Protein AF-A0A437MF74-F1 (afdb_monomer_lite)

Foldseek 3Di:
DDDDPDQDALDADQLLCCVVPPVVVVVSVVSLVVSVVPLDADPVDPRSVVSVVVSVVNVVVSVVNNVVSVVVVVVVVVVVVVVVVVVVVVVVVVVVVVVCVVCVVVVVVVVVLVVLVVVQVVLLVLLQVLLDDDPPQALVNLVVSLVVLVPDDQDCVSNPPCSVVSVVSSVSSNVSSVVVSVVRVVVVVVVVVVVVVVVVVVVVVVVVVVVVVVVVVVVVVVVVVVVVVVVVVVVVVVVVVVVVVVVVVVVDDDDDDDDDDDDDDDDDDDDDDDDDDDDDDDDDDDDDDDDDDDDDDDDDDDDPDDDDDDPPVVVVLLVVLLVQLVVCCVVPVDDSVVSSVVSVCQVVCVPVPDHDD

pLDDT: mean 78.52, std 21.77, range [28.33, 98.38]

Sequence (357 aa):
MSEATTPAVIQLTEPKDIILDAKKREDFYKQITATIAGQDADLATEKGRKAVASLAHQVAKAKVAVDNAGKALTEDARKQVQAINTDRNAVVAKLEDLQKLARRPLDEWEAAAAKRKAERESILTQLAQATQVGALDTAEVLRRRLAIVEGIGLDATVLEDATAFASKLKQDAIDTLTVAITRAEAAEKAQAELEELRRVQAERDAADRQREQEAAAQAAEAERLRVEQEREELAKLRRADEERKAAEAANAPPVADAKPGSEPPAAAPAPSVAPPIAGCYAPGFASAYVRPQAPIPLPPASGLGAVGTLDLSAPIAAEMAETAARALQREVGFSPAACLRVVTLIRDGKIPHLTFG

Structure (mmCIF, N/CA/C/O backbone):
data_AF-A0A437MF74-F1
#
_entry.id   AF-A0A437MF74-F1
#
loop_
_atom_site.group_PDB
_atom_site.id
_atom_site.type_symbol
_atom_site.label_atom_id
_atom_site.label_alt_id
_atom_site.label_comp_id
_atom_site.label_asym_id
_atom_site.label_entity_id
_atom_site.label_seq_id
_atom_site.pdbx_PDB_ins_code
_atom_site.Cartn_x
_atom_site.Cartn_y
_atom_site.Cartn_z
_atom_site.occupancy
_atom_site.B_iso_or_equiv
_atom_site.auth_seq_id
_atom_site.auth_comp_id
_atom_site.auth_asym_id
_atom_site.auth_atom_id
_atom_site.pdbx_PDB_model_num
ATOM 1 N N . MET A 1 1 ? -65.106 -24.330 83.181 1.00 29.61 1 MET A N 1
ATOM 2 C CA . MET A 1 1 ? -65.161 -23.635 81.877 1.00 29.61 1 MET A CA 1
ATOM 3 C C . MET A 1 1 ? -63.919 -24.023 81.097 1.00 29.61 1 MET A C 1
ATOM 5 O O . MET A 1 1 ? -62.851 -23.957 81.684 1.00 29.61 1 MET A O 1
ATOM 9 N N . SER A 1 2 ? -64.035 -24.454 79.839 1.00 36.03 2 SER A N 1
ATOM 10 C CA . SER A 1 2 ? -62.866 -24.541 78.950 1.00 36.03 2 SER A CA 1
ATOM 11 C C . SER A 1 2 ? -62.705 -23.177 78.296 1.00 36.03 2 SER A C 1
ATOM 13 O O . SER A 1 2 ? -63.592 -22.751 77.556 1.00 36.03 2 SER A O 1
ATOM 15 N N . GLU A 1 3 ? -61.613 -22.479 78.596 1.00 36.19 3 GLU A N 1
ATOM 16 C CA . GLU A 1 3 ? -61.243 -21.300 77.820 1.00 36.19 3 GLU A CA 1
ATOM 17 C C . GLU A 1 3 ? -60.898 -21.748 76.399 1.00 36.19 3 GLU A C 1
ATOM 19 O O . GLU A 1 3 ? -60.143 -22.698 76.181 1.00 36.19 3 GLU A O 1
ATOM 24 N N . ALA A 1 4 ? -61.514 -21.102 75.414 1.00 36.66 4 ALA A N 1
ATOM 25 C CA . ALA A 1 4 ? -61.238 -21.388 74.021 1.00 36.66 4 ALA A CA 1
ATOM 26 C C . ALA A 1 4 ? -59.972 -20.629 73.617 1.00 36.66 4 ALA A C 1
ATOM 28 O O . ALA A 1 4 ? -60.065 -19.466 73.238 1.00 36.66 4 ALA A O 1
ATOM 29 N N . THR A 1 5 ? -58.813 -21.291 73.689 1.00 41.56 5 THR A N 1
ATOM 30 C CA . THR A 1 5 ? -57.533 -20.748 73.213 1.00 41.56 5 THR A CA 1
ATOM 31 C C . THR A 1 5 ? -57.695 -20.189 71.801 1.00 41.56 5 THR A C 1
ATOM 33 O O . THR A 1 5 ? -57.873 -20.940 70.837 1.00 41.56 5 THR A O 1
ATOM 36 N N . THR A 1 6 ? -57.688 -18.860 71.690 1.00 42.81 6 THR A N 1
ATOM 37 C CA . THR A 1 6 ? -57.790 -18.150 70.414 1.00 42.81 6 THR A CA 1
ATOM 38 C C . THR A 1 6 ? -56.623 -18.588 69.530 1.00 42.81 6 THR A C 1
ATOM 40 O O . THR A 1 6 ? -55.481 -18.508 69.985 1.00 42.81 6 THR A O 1
ATOM 43 N N . PRO A 1 7 ? -56.857 -19.061 68.291 1.00 53.09 7 PRO A N 1
ATOM 44 C CA . PRO A 1 7 ? -55.775 -19.542 67.441 1.00 53.09 7 PRO A CA 1
ATOM 45 C C . PRO A 1 7 ? -54.806 -18.394 67.152 1.00 53.09 7 PRO A C 1
ATOM 47 O O . PRO A 1 7 ? -55.189 -17.388 66.553 1.00 53.09 7 PRO A O 1
ATOM 50 N N . ALA A 1 8 ? -53.556 -18.544 67.589 1.00 57.88 8 ALA A N 1
ATOM 51 C CA . ALA A 1 8 ? -52.529 -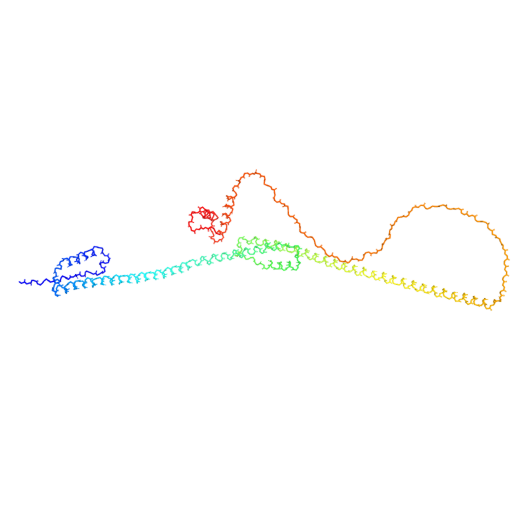17.534 67.396 1.00 57.88 8 ALA A CA 1
ATOM 52 C C . ALA A 1 8 ? -52.249 -17.363 65.893 1.00 57.88 8 ALA A C 1
ATOM 54 O O . ALA A 1 8 ? -51.856 -18.302 65.201 1.00 57.88 8 ALA A O 1
ATOM 55 N N . VAL A 1 9 ? -52.512 -16.162 65.375 1.00 63.69 9 VAL A N 1
ATOM 56 C CA . VAL A 1 9 ? -52.365 -15.848 63.950 1.00 63.69 9 VAL A CA 1
ATOM 57 C C . VAL A 1 9 ? -50.942 -15.379 63.683 1.00 63.69 9 VAL A C 1
ATOM 59 O O . VAL A 1 9 ? -50.506 -14.372 64.244 1.00 63.69 9 VAL A O 1
ATOM 62 N N . ILE A 1 10 ? -50.239 -16.060 62.776 1.00 71.19 10 ILE A N 1
ATOM 63 C CA . ILE A 1 10 ? -48.948 -15.587 62.266 1.00 71.19 10 ILE A CA 1
ATOM 64 C C . ILE A 1 10 ? -49.204 -14.300 61.472 1.00 71.19 10 ILE A C 1
ATOM 66 O O . ILE A 1 10 ? -49.722 -14.341 60.354 1.00 71.19 10 ILE A O 1
ATOM 70 N N . GLN A 1 11 ? -48.858 -13.147 62.049 1.00 68.06 11 GLN A N 1
ATOM 71 C CA . GLN A 1 11 ? -48.942 -11.875 61.335 1.00 68.06 11 GLN A CA 1
ATOM 72 C C . GLN A 1 11 ? -47.760 -11.746 60.379 1.00 68.06 11 GLN A C 1
ATOM 74 O O . GLN A 1 11 ? -46.604 -11.815 60.788 1.00 68.06 11 GLN A O 1
ATOM 79 N N . LEU A 1 12 ? -48.069 -11.574 59.097 1.00 66.62 12 LEU A N 1
ATOM 80 C CA . LEU A 1 12 ? -47.083 -11.498 58.032 1.00 66.62 12 LEU A CA 1
ATOM 81 C C . LEU A 1 12 ? -46.712 -10.034 57.769 1.00 66.62 12 LEU A C 1
ATOM 83 O O . LEU A 1 12 ? -47.405 -9.337 57.029 1.00 66.62 12 LEU A O 1
ATOM 87 N N . THR A 1 13 ? -45.609 -9.585 58.370 1.00 69.25 13 THR A N 1
ATOM 88 C CA . THR A 1 13 ? -44.895 -8.358 57.970 1.00 69.25 13 THR A CA 1
ATOM 89 C C . THR A 1 13 ? -44.597 -8.397 56.465 1.00 69.25 13 THR A C 1
ATOM 91 O O . THR A 1 13 ? -44.446 -9.486 55.909 1.00 69.25 13 THR A O 1
ATOM 94 N N . GLU A 1 14 ? -44.517 -7.238 55.797 1.00 81.00 14 GLU A N 1
ATOM 95 C CA . GLU A 1 14 ? -44.390 -7.151 54.331 1.00 81.00 14 GLU A CA 1
ATOM 96 C C . GLU A 1 14 ? -43.355 -8.154 53.766 1.00 81.00 14 GLU A C 1
ATOM 98 O O . GLU A 1 14 ? -42.169 -8.032 54.074 1.00 81.00 14 GLU A O 1
ATOM 103 N N . PRO A 1 15 ? -43.742 -9.146 52.932 1.00 83.31 15 PRO A N 1
ATOM 104 C CA . PRO A 1 15 ? -42.863 -10.285 52.625 1.00 83.31 15 PRO A CA 1
ATOM 105 C C . PRO A 1 15 ? -41.529 -9.938 51.950 1.00 83.31 15 PRO A C 1
ATOM 107 O O . PRO A 1 15 ? -40.567 -10.693 52.070 1.00 83.31 15 PRO A O 1
ATOM 110 N N . LYS A 1 16 ? -41.455 -8.780 51.282 1.00 86.31 16 LYS A N 1
ATOM 111 C CA . LYS A 1 16 ? -40.224 -8.200 50.716 1.00 86.31 16 LYS A CA 1
ATOM 112 C C . LYS A 1 16 ? -39.176 -7.882 51.801 1.00 86.31 16 LYS A C 1
ATOM 114 O O . LYS A 1 16 ? -37.986 -8.111 51.602 1.00 86.31 16 LYS A O 1
ATOM 119 N N . ASP A 1 17 ? -39.612 -7.426 52.974 1.00 88.00 17 ASP A N 1
ATOM 120 C CA . ASP A 1 17 ? -38.743 -7.009 54.075 1.00 88.00 17 ASP A CA 1
ATOM 121 C C . ASP A 1 17 ? -38.073 -8.216 54.739 1.00 88.00 17 ASP A C 1
ATOM 123 O O . ASP A 1 17 ? -36.909 -8.144 55.114 1.00 88.00 17 ASP A O 1
ATOM 127 N N . ILE A 1 18 ? -38.767 -9.356 54.798 1.00 88.69 18 ILE A N 1
ATOM 128 C CA . ILE A 1 18 ? -38.234 -10.644 55.281 1.00 88.69 18 ILE A CA 1
ATOM 129 C C . ILE A 1 18 ? -37.077 -11.145 54.385 1.00 88.69 18 ILE A C 1
ATOM 131 O O . ILE A 1 18 ? -36.283 -11.995 54.793 1.00 88.69 18 ILE A O 1
ATOM 135 N N . ILE A 1 19 ? -36.928 -10.601 53.173 1.00 89.56 19 ILE A N 1
ATOM 136 C CA . ILE A 1 19 ? -35.841 -10.915 52.235 1.00 89.56 19 ILE A CA 1
ATOM 137 C C . ILE A 1 19 ? -34.721 -9.875 52.344 1.00 89.56 19 ILE A C 1
ATOM 139 O O . ILE A 1 19 ? -33.553 -10.244 52.483 1.00 89.56 19 ILE A O 1
ATOM 143 N N . LEU A 1 20 ? -35.066 -8.587 52.333 1.00 90.62 20 LEU A N 1
ATOM 144 C CA . LEU A 1 20 ? -34.096 -7.488 52.297 1.00 90.62 20 LEU A CA 1
ATOM 145 C C . LEU A 1 20 ? -33.445 -7.189 53.661 1.00 90.62 20 LEU A C 1
ATOM 147 O O . LEU A 1 20 ? -32.283 -6.795 53.704 1.00 90.62 20 LEU A O 1
ATOM 151 N N . ASP A 1 21 ? -34.152 -7.404 54.773 1.00 92.31 21 ASP A N 1
ATOM 152 C CA . ASP A 1 21 ? -33.713 -7.053 56.128 1.00 92.31 21 ASP A CA 1
ATOM 153 C C . ASP A 1 21 ? -33.472 -8.318 56.975 1.00 92.31 21 ASP A C 1
ATOM 155 O O . ASP A 1 21 ? -34.372 -9.124 57.230 1.00 92.31 21 ASP A O 1
ATOM 159 N N . ALA A 1 22 ? -32.226 -8.500 57.424 1.00 91.50 22 ALA A N 1
ATOM 160 C CA . ALA A 1 22 ? -31.829 -9.650 58.234 1.00 91.50 22 ALA A CA 1
ATOM 161 C C . ALA A 1 22 ? -32.484 -9.669 59.624 1.00 91.50 22 ALA A C 1
ATOM 163 O O . ALA A 1 22 ? -32.830 -10.743 60.114 1.00 91.50 22 ALA A O 1
ATOM 164 N N . LYS A 1 23 ? -32.713 -8.501 60.235 1.00 91.31 23 LYS A N 1
ATOM 165 C CA . LYS A 1 23 ? -33.324 -8.395 61.562 1.00 91.31 23 LYS A CA 1
ATOM 166 C C . LYS A 1 23 ? -34.811 -8.733 61.497 1.00 91.31 23 LYS A C 1
ATOM 168 O O . LYS A 1 23 ? -35.277 -9.578 62.256 1.00 91.31 23 LYS A O 1
ATOM 173 N N . LYS A 1 24 ? -35.545 -8.156 60.537 1.00 88.81 24 LYS A N 1
ATOM 174 C CA . LYS A 1 24 ? -36.973 -8.476 60.329 1.00 88.81 24 LYS A CA 1
ATOM 175 C C . LYS A 1 24 ? -37.187 -9.957 60.004 1.00 88.81 24 LYS A C 1
ATOM 177 O O . LYS A 1 24 ? -38.161 -10.544 60.466 1.00 88.81 24 LYS A O 1
ATOM 182 N N . ARG A 1 25 ? -36.260 -10.576 59.263 1.00 92.12 25 ARG A N 1
ATOM 183 C CA . ARG A 1 25 ? -36.245 -12.023 58.997 1.00 92.12 25 ARG A CA 1
ATOM 184 C C . ARG A 1 25 ? -36.080 -12.861 60.264 1.00 92.12 25 ARG A C 1
ATOM 186 O O . ARG A 1 25 ? -36.838 -13.807 60.460 1.00 92.12 25 ARG A O 1
ATOM 193 N N . GLU A 1 26 ? -35.124 -12.523 61.125 1.00 91.50 26 GLU A N 1
ATOM 194 C CA . GLU A 1 26 ? -34.976 -13.206 62.412 1.00 91.50 26 GLU A CA 1
ATOM 195 C C . GLU A 1 26 ? -36.202 -13.029 63.310 1.00 91.50 26 GLU A C 1
ATOM 197 O O . GLU A 1 26 ? -36.657 -13.993 63.920 1.00 91.50 26 GLU A O 1
ATOM 202 N N . ASP A 1 27 ? -36.739 -11.813 63.407 1.00 90.25 27 ASP A N 1
ATOM 203 C CA . ASP A 1 27 ? -37.863 -11.509 64.293 1.00 90.25 27 ASP A CA 1
ATOM 204 C C . ASP A 1 27 ? -39.152 -12.213 63.824 1.00 90.25 27 ASP A C 1
ATOM 206 O O . ASP A 1 27 ? -39.901 -12.745 64.644 1.00 90.25 27 ASP A O 1
ATOM 210 N N . PHE A 1 28 ? -39.335 -12.368 62.509 1.00 89.44 28 PHE A N 1
ATOM 211 C CA . PHE A 1 28 ? -40.357 -13.231 61.908 1.00 89.44 28 PHE A CA 1
ATOM 212 C C . PHE A 1 28 ? -40.163 -14.724 62.246 1.00 89.44 28 PHE A C 1
ATOM 214 O O . PHE A 1 28 ? -41.124 -15.411 62.600 1.00 89.44 28 PHE A O 1
ATOM 221 N N . TYR A 1 29 ? -38.930 -15.246 62.216 1.00 91.56 29 TYR A N 1
ATOM 222 C CA . TYR A 1 29 ? -38.660 -16.624 62.652 1.00 91.56 29 TYR A CA 1
ATOM 223 C C . TYR A 1 29 ? -38.896 -16.820 64.159 1.00 91.56 29 TYR A C 1
ATOM 225 O O . TYR A 1 29 ? -39.462 -17.842 64.556 1.00 91.56 29 TYR A O 1
ATOM 233 N N . LYS A 1 30 ? -38.533 -15.839 65.000 1.00 92.06 30 LYS A N 1
ATOM 234 C CA . LYS A 1 30 ? -38.820 -15.836 66.448 1.00 92.06 30 LYS A CA 1
ATOM 235 C C . LYS A 1 30 ? -40.331 -15.853 66.694 1.00 92.06 30 LYS A C 1
ATOM 237 O O . LYS A 1 30 ? -40.801 -16.665 67.486 1.00 92.06 30 LYS A O 1
ATOM 242 N N . GLN A 1 31 ? -41.096 -15.039 65.962 1.00 88.62 31 GLN A N 1
ATOM 243 C CA . GLN A 1 31 ? -42.560 -15.003 66.024 1.00 88.62 31 GLN A CA 1
ATOM 244 C C . GLN A 1 31 ? -43.189 -16.356 65.656 1.00 88.62 31 GLN A C 1
ATOM 246 O O . GLN A 1 31 ? -44.007 -16.869 66.419 1.00 88.62 31 GLN A O 1
ATOM 251 N N . ILE A 1 32 ? -42.795 -16.973 64.533 1.00 89.62 32 ILE A N 1
ATOM 252 C CA . ILE A 1 32 ? -43.295 -18.306 64.144 1.00 89.62 32 ILE A CA 1
ATOM 253 C C . ILE A 1 32 ? -42.928 -19.359 65.199 1.00 89.62 32 ILE A C 1
ATOM 255 O O . ILE A 1 32 ? -43.785 -20.144 65.598 1.00 89.62 32 ILE A O 1
ATOM 259 N N . THR A 1 33 ? -41.692 -19.344 65.701 1.00 91.06 33 THR A N 1
ATOM 260 C CA . THR A 1 33 ? -41.224 -20.297 66.722 1.00 91.06 33 THR A CA 1
ATOM 261 C C . THR A 1 33 ? -42.011 -20.155 68.028 1.00 91.06 33 THR A C 1
ATOM 263 O O . THR A 1 33 ? -42.467 -21.158 68.571 1.00 91.06 33 THR A O 1
ATOM 266 N N . ALA A 1 34 ? -42.260 -18.926 68.494 1.00 88.88 34 ALA A N 1
ATOM 267 C CA . ALA A 1 34 ? -43.103 -18.665 69.661 1.00 88.88 34 ALA A CA 1
ATOM 268 C C . ALA A 1 34 ? -44.569 -19.078 69.430 1.00 88.88 34 ALA A C 1
ATOM 270 O O . ALA A 1 34 ? -45.195 -19.635 70.327 1.00 88.88 34 ALA A O 1
ATOM 271 N N . THR A 1 35 ? -45.098 -18.874 68.218 1.00 86.81 35 THR A N 1
ATOM 272 C CA . THR A 1 35 ? -46.459 -19.305 67.842 1.00 86.81 35 THR A CA 1
ATOM 273 C C . THR A 1 35 ? -46.599 -20.831 67.885 1.00 86.81 35 THR A C 1
ATOM 275 O O . THR A 1 35 ? -47.607 -21.341 68.362 1.00 86.81 35 THR A O 1
ATOM 278 N N . ILE A 1 36 ? -45.575 -21.567 67.436 1.00 87.62 36 ILE A N 1
ATOM 279 C CA . ILE A 1 36 ? -45.528 -23.035 67.507 1.00 87.62 36 ILE A CA 1
ATOM 280 C C . ILE A 1 36 ? -45.390 -23.508 68.960 1.00 87.62 36 ILE A C 1
ATOM 282 O O . ILE A 1 36 ? -46.145 -24.377 69.387 1.00 87.62 36 ILE A O 1
ATOM 286 N N . ALA A 1 37 ? -44.467 -22.926 69.729 1.00 86.19 37 ALA A N 1
ATOM 287 C CA . ALA A 1 37 ? -44.211 -23.318 71.116 1.00 86.19 37 ALA A CA 1
ATOM 288 C C . ALA A 1 37 ? -45.381 -23.003 72.068 1.00 86.19 37 ALA A C 1
ATOM 290 O O . ALA A 1 37 ? -45.565 -23.703 73.059 1.00 86.19 37 ALA A O 1
ATOM 291 N N . GLY A 1 38 ? -46.173 -21.967 71.773 1.00 83.06 38 GLY A N 1
ATOM 292 C CA . GLY A 1 38 ? -47.349 -21.584 72.556 1.00 83.06 38 GLY A CA 1
ATOM 293 C C . GLY A 1 38 ? -48.638 -22.344 72.217 1.00 83.06 38 GLY A C 1
ATOM 294 O O . GLY A 1 38 ? -49.644 -22.125 72.889 1.00 83.06 38 GLY A O 1
ATOM 295 N N . GLN A 1 39 ? -48.653 -23.207 71.192 1.00 80.06 39 GLN A N 1
ATOM 296 C CA . GLN A 1 39 ? -49.870 -23.912 70.779 1.00 80.06 39 GLN A CA 1
ATOM 297 C C . GLN A 1 39 ? -50.010 -25.286 71.453 1.00 80.06 39 GLN A C 1
ATOM 299 O O . GLN A 1 39 ? -49.797 -26.327 70.829 1.00 80.06 39 GLN A O 1
ATOM 304 N N . ASP A 1 40 ? -50.440 -25.280 72.715 1.00 76.19 40 ASP A N 1
ATOM 305 C CA . ASP A 1 40 ? -50.919 -26.491 73.388 1.00 76.19 40 ASP A CA 1
ATOM 306 C C . ASP A 1 40 ? -52.255 -26.952 72.769 1.00 76.19 40 ASP A C 1
ATOM 308 O O . ASP A 1 40 ? -53.227 -26.191 72.687 1.00 76.19 40 ASP A O 1
ATOM 312 N N . ALA A 1 41 ? -52.285 -28.179 72.245 1.00 79.38 41 ALA A N 1
ATOM 313 C CA . ALA A 1 41 ? -53.383 -28.692 71.432 1.00 79.38 41 ALA A CA 1
ATOM 314 C C . ALA A 1 41 ? -53.532 -30.213 71.577 1.00 79.38 41 ALA A C 1
ATOM 316 O O . ALA A 1 41 ? -52.790 -30.984 70.968 1.00 79.38 41 ALA A O 1
ATOM 317 N N . ASP A 1 42 ? -54.552 -30.645 72.325 1.00 84.06 42 ASP A N 1
ATOM 318 C CA . ASP A 1 42 ? -54.835 -32.063 72.569 1.00 84.06 42 ASP A CA 1
ATOM 319 C C . ASP A 1 42 ? -55.097 -32.843 71.265 1.00 84.06 42 ASP A C 1
ATOM 321 O O . ASP A 1 42 ? -56.163 -32.741 70.640 1.00 84.06 42 ASP A O 1
ATOM 325 N N . LEU A 1 43 ? -54.115 -33.667 70.891 1.00 86.38 43 LEU A N 1
ATOM 326 C CA . LEU A 1 43 ? -54.116 -34.511 69.700 1.00 86.38 43 LEU A CA 1
ATOM 327 C C . LEU A 1 43 ? -55.114 -35.676 69.768 1.00 86.38 43 LEU A C 1
ATOM 329 O O . LEU A 1 43 ? -55.411 -36.252 68.718 1.00 86.38 43 LEU A O 1
ATOM 333 N N . ALA A 1 44 ? -55.665 -36.020 70.939 1.00 86.12 44 ALA A N 1
ATOM 334 C CA . ALA A 1 44 ? -56.773 -36.970 71.047 1.00 86.12 44 ALA A CA 1
ATOM 335 C C . ALA A 1 44 ? -58.073 -36.375 70.478 1.00 86.12 44 ALA A C 1
ATOM 337 O O . ALA A 1 44 ? -58.858 -37.085 69.838 1.00 86.12 44 ALA A O 1
ATOM 338 N N . THR A 1 45 ? -58.269 -35.057 70.596 1.00 90.12 45 THR A N 1
ATOM 339 C CA . THR A 1 45 ? -59.422 -34.365 70.003 1.00 90.12 45 THR A CA 1
ATOM 340 C C . THR A 1 45 ? -59.236 -34.064 68.516 1.00 90.12 45 THR A C 1
ATOM 342 O O . THR A 1 45 ? -58.155 -33.727 68.032 1.00 90.12 45 THR A O 1
ATOM 345 N N . GLU A 1 46 ? -60.338 -34.088 67.766 1.00 88.19 46 GLU A N 1
ATOM 346 C CA . GLU A 1 46 ? -60.346 -33.608 66.380 1.00 88.19 46 GLU A CA 1
ATOM 347 C C . GLU A 1 46 ? -60.040 -32.100 66.290 1.00 88.19 46 GLU A C 1
ATOM 349 O O . GLU A 1 46 ? -59.395 -31.650 65.342 1.00 88.19 46 GLU A O 1
ATOM 354 N N . LYS A 1 47 ? -60.452 -31.323 67.304 1.00 83.69 47 LYS A N 1
ATOM 355 C CA . LYS A 1 47 ? -60.223 -29.874 67.393 1.00 83.69 47 LYS A CA 1
ATOM 356 C C . LYS A 1 47 ? -58.730 -29.540 67.503 1.00 83.69 47 LYS A C 1
ATOM 358 O O . LYS A 1 47 ? -58.263 -28.685 66.754 1.00 83.69 47 LYS A O 1
ATOM 363 N N . GLY A 1 48 ? -57.982 -30.230 68.367 1.00 84.94 48 GLY A N 1
ATOM 364 C CA . GLY A 1 48 ? -56.533 -30.048 68.510 1.00 84.94 48 GLY A CA 1
ATOM 365 C C . GLY A 1 48 ? -55.775 -30.432 67.238 1.00 84.94 48 GLY A C 1
ATOM 366 O O . GLY A 1 48 ? -54.996 -29.631 66.720 1.00 84.94 48 GLY A O 1
ATOM 367 N N . ARG A 1 49 ? -56.099 -31.587 66.636 1.00 88.06 49 ARG A N 1
ATOM 368 C CA . ARG A 1 49 ? -55.529 -31.994 65.334 1.00 88.06 49 ARG A CA 1
ATOM 369 C C . ARG A 1 49 ? -55.794 -30.958 64.229 1.00 88.06 49 ARG A C 1
ATOM 371 O O . ARG A 1 49 ? -54.880 -30.618 63.477 1.00 88.06 49 ARG A O 1
ATOM 378 N N . LYS A 1 50 ? -57.011 -30.401 64.156 1.00 88.50 50 LYS A N 1
ATOM 379 C CA . LYS A 1 50 ? -57.363 -29.317 63.217 1.00 88.50 50 LYS A CA 1
ATOM 380 C C . LYS A 1 50 ? -56.618 -28.006 63.506 1.00 88.50 50 LYS A C 1
ATOM 382 O O . LYS A 1 50 ? -56.227 -27.328 62.558 1.00 88.50 50 LYS A O 1
ATOM 387 N N . ALA A 1 51 ? -56.370 -27.662 64.771 1.00 85.75 51 ALA A N 1
ATOM 388 C CA . ALA A 1 51 ? -55.586 -26.480 65.140 1.00 85.75 51 ALA A CA 1
ATOM 389 C C . ALA A 1 51 ? -54.114 -26.597 64.699 1.00 85.75 51 ALA A C 1
ATOM 391 O O . ALA A 1 51 ? -53.570 -25.660 64.112 1.00 85.75 51 ALA A O 1
ATOM 392 N N . VAL A 1 52 ? -53.479 -27.758 64.901 1.00 87.56 52 VAL A N 1
ATOM 393 C CA . VAL A 1 52 ? -52.096 -28.013 64.447 1.00 87.56 52 VAL A CA 1
ATOM 394 C C . VAL A 1 52 ? -51.997 -27.974 62.918 1.00 87.56 52 VAL A C 1
ATOM 396 O O . VAL A 1 52 ? -51.114 -27.309 62.375 1.00 87.56 52 VAL A O 1
ATOM 399 N N . ALA A 1 53 ? -52.946 -28.594 62.207 1.00 89.25 53 ALA A N 1
ATOM 400 C CA . ALA A 1 53 ? -53.010 -28.526 60.745 1.00 89.25 53 ALA A CA 1
ATOM 401 C C . ALA A 1 53 ? -53.210 -27.087 60.222 1.00 89.25 53 ALA A C 1
ATOM 403 O O . ALA A 1 53 ? -52.597 -26.701 59.226 1.00 89.25 53 ALA A O 1
ATOM 404 N N . SER A 1 54 ? -54.021 -26.274 60.911 1.00 88.88 54 SER A N 1
ATOM 405 C CA . SER A 1 54 ? -54.228 -24.856 60.585 1.00 88.88 54 SER A CA 1
ATOM 406 C C . SER A 1 54 ? -52.940 -24.038 60.733 1.00 88.88 54 SER A C 1
ATOM 408 O O . SER A 1 54 ? -52.577 -23.302 59.815 1.00 88.88 54 SER A O 1
ATOM 410 N N . LEU A 1 55 ? -52.197 -24.212 61.833 1.00 88.31 55 LEU A N 1
ATOM 411 C CA . LEU A 1 55 ? -50.920 -23.521 62.041 1.00 88.31 55 LEU A CA 1
ATOM 412 C C . LEU A 1 55 ? -49.879 -23.918 60.981 1.00 88.31 55 LEU A C 1
ATOM 414 O O . LEU A 1 55 ? -49.248 -23.049 60.378 1.00 88.31 55 LEU A O 1
ATOM 418 N N . ALA A 1 56 ? -49.756 -25.213 60.674 1.00 90.31 56 ALA A N 1
ATOM 419 C CA . ALA A 1 56 ? -48.882 -25.693 59.602 1.00 90.31 56 ALA A CA 1
ATOM 420 C C . ALA A 1 56 ? -49.257 -25.092 58.231 1.00 90.31 56 ALA A C 1
ATOM 422 O O . ALA A 1 56 ? -48.377 -24.710 57.454 1.00 90.31 56 ALA A O 1
ATOM 423 N N . HIS A 1 57 ? -50.555 -24.933 57.946 1.00 92.12 57 HIS A N 1
ATOM 424 C CA . HIS A 1 57 ? -51.028 -24.269 56.732 1.00 92.12 57 HIS A CA 1
ATOM 425 C C . HIS A 1 57 ? -50.722 -22.758 56.718 1.00 92.12 57 HIS A C 1
ATOM 427 O O . HIS A 1 57 ? -50.350 -22.230 55.669 1.00 92.12 57 HIS A O 1
ATOM 433 N N . GLN A 1 58 ? -50.795 -22.059 57.859 1.00 89.81 58 GLN A N 1
ATOM 434 C CA . GLN A 1 58 ? -50.363 -20.656 57.958 1.00 89.81 58 GLN A CA 1
ATOM 435 C C . GLN A 1 58 ? -48.863 -20.503 57.657 1.00 89.81 58 GLN A C 1
ATOM 437 O O . GLN A 1 58 ? -48.494 -19.649 56.850 1.00 89.81 58 GLN A O 1
ATOM 442 N N . VAL A 1 59 ? -48.005 -21.366 58.218 1.00 91.00 59 VAL A N 1
ATOM 443 C CA . VAL A 1 59 ? -46.557 -21.381 57.919 1.00 91.00 59 VAL A CA 1
ATOM 444 C C . VAL A 1 59 ? -46.303 -21.663 56.432 1.00 91.00 59 VAL A C 1
ATOM 446 O O . VAL A 1 59 ? -45.506 -20.969 55.797 1.00 91.00 59 VAL A O 1
ATOM 449 N N . ALA A 1 60 ? -47.014 -22.626 55.835 1.00 92.25 60 ALA A N 1
ATOM 450 C CA . ALA A 1 60 ? -46.905 -22.926 54.407 1.00 92.25 60 ALA A CA 1
ATOM 451 C C . ALA A 1 60 ? -47.332 -21.738 53.520 1.00 92.25 60 ALA A C 1
ATOM 453 O O . ALA A 1 60 ? -46.636 -21.403 52.559 1.00 92.25 60 ALA A O 1
ATOM 454 N N . LYS A 1 61 ? -48.429 -21.052 53.868 1.00 91.69 61 LYS A N 1
ATOM 455 C CA . LYS A 1 61 ? -48.894 -19.841 53.175 1.00 91.69 61 LYS A CA 1
ATOM 456 C C . LYS A 1 61 ? -47.881 -18.697 53.288 1.00 91.69 61 LYS A C 1
ATOM 458 O O . LYS A 1 61 ? -47.610 -18.027 52.293 1.00 91.69 61 LYS A O 1
ATOM 463 N N . ALA A 1 62 ? -47.284 -18.506 54.464 1.00 89.12 62 ALA A N 1
ATOM 464 C CA . ALA A 1 62 ? -46.258 -17.493 54.690 1.00 89.12 62 ALA A CA 1
ATOM 465 C C . ALA A 1 62 ? -44.974 -17.776 53.882 1.00 89.12 62 ALA A C 1
ATOM 467 O O . ALA A 1 62 ? -44.452 -16.870 53.234 1.00 89.12 62 ALA A O 1
ATOM 468 N N . LYS A 1 63 ? -44.526 -19.041 53.815 1.00 92.50 63 LYS A N 1
ATOM 469 C CA . LYS A 1 63 ? -43.419 -19.474 52.939 1.00 92.50 63 LYS A CA 1
ATOM 470 C C . LYS A 1 63 ? -43.677 -19.103 51.473 1.00 92.50 63 LYS A C 1
ATOM 472 O O . LYS A 1 63 ? -42.798 -18.538 50.828 1.00 92.50 63 LYS A O 1
ATOM 477 N N . VAL A 1 64 ? -44.868 -19.408 50.951 1.00 94.69 64 VAL A N 1
ATOM 478 C CA . VAL A 1 64 ? -45.244 -19.101 49.557 1.00 94.69 64 VAL A CA 1
ATOM 479 C C . VAL A 1 64 ? -45.304 -17.590 49.307 1.00 94.69 64 VAL A C 1
ATOM 481 O O . VAL A 1 64 ? -44.879 -17.131 48.251 1.00 94.69 64 VAL A O 1
ATOM 484 N N . ALA A 1 65 ? -45.768 -16.798 50.277 1.00 90.94 65 ALA A N 1
ATOM 485 C CA . ALA A 1 65 ? -45.780 -15.340 50.160 1.00 90.94 65 ALA A CA 1
ATOM 486 C C . ALA A 1 65 ? -44.364 -14.735 50.074 1.00 90.94 65 ALA A C 1
ATOM 488 O O . ALA A 1 65 ? -44.141 -13.830 49.270 1.00 90.94 65 ALA A O 1
ATOM 489 N N . VAL A 1 66 ? -43.401 -15.255 50.846 1.00 91.00 66 VAL A N 1
ATOM 490 C CA . VAL A 1 66 ? -41.989 -14.830 50.778 1.00 91.00 66 VAL A CA 1
ATOM 491 C C . VAL A 1 66 ? -41.338 -15.271 49.460 1.00 91.00 66 VAL A C 1
ATOM 493 O O . VAL A 1 66 ? -40.715 -14.455 48.791 1.00 91.00 66 VAL A O 1
ATOM 496 N N . ASP A 1 67 ? -41.532 -16.518 49.024 1.00 94.25 67 ASP A N 1
ATOM 497 C CA . ASP A 1 67 ? -41.018 -17.015 47.733 1.00 94.25 67 ASP A CA 1
ATOM 498 C C . ASP A 1 67 ? -41.547 -16.193 46.537 1.00 94.25 67 ASP A C 1
ATOM 500 O O . ASP A 1 67 ? -40.775 -15.754 45.680 1.00 94.25 67 ASP A O 1
ATOM 504 N N . ASN A 1 68 ? -42.847 -15.884 46.517 1.00 94.19 68 ASN A N 1
ATOM 505 C CA . ASN A 1 68 ? -43.448 -15.038 45.483 1.00 94.19 68 ASN A CA 1
ATOM 506 C C . ASN A 1 68 ? -42.926 -13.591 45.519 1.00 94.19 68 ASN A C 1
ATOM 508 O O . ASN A 1 68 ? -42.675 -13.012 44.462 1.00 94.19 68 ASN A O 1
ATOM 512 N N . ALA A 1 69 ? -42.706 -13.013 46.705 1.00 91.50 69 ALA A N 1
ATOM 513 C CA . ALA A 1 69 ? -42.107 -11.683 46.826 1.00 91.50 69 ALA A CA 1
ATOM 514 C C . ALA A 1 69 ? -40.644 -11.655 46.355 1.00 91.50 69 ALA A C 1
ATOM 516 O O . ALA A 1 69 ? -40.237 -10.710 45.683 1.00 91.50 69 ALA A O 1
ATOM 517 N N . GLY A 1 70 ? -39.865 -12.705 46.633 1.00 93.25 70 GLY A N 1
ATOM 518 C CA . GLY A 1 70 ? -38.494 -12.836 46.132 1.00 93.25 70 GLY A CA 1
ATOM 519 C C . GLY A 1 70 ? -38.436 -12.937 44.609 1.00 93.25 70 GLY A C 1
ATOM 520 O O . GLY A 1 70 ? -37.587 -12.304 43.978 1.00 93.25 70 GLY A O 1
ATOM 521 N N . LYS A 1 71 ? -39.381 -13.669 44.008 1.00 95.12 71 LYS A N 1
ATOM 522 C CA . LYS A 1 71 ? -39.542 -13.750 42.549 1.00 95.12 71 LYS A CA 1
ATOM 523 C C . LYS A 1 71 ? -39.880 -12.388 41.944 1.00 95.12 71 LYS A C 1
ATOM 525 O O . LYS A 1 71 ? -39.179 -11.974 41.027 1.00 95.12 71 LYS A O 1
ATOM 530 N N . ALA A 1 72 ? -40.863 -11.674 42.498 1.00 93.94 72 ALA A N 1
ATOM 531 C CA . ALA A 1 72 ? -41.249 -10.339 42.037 1.00 93.94 72 ALA A CA 1
ATOM 532 C C . ALA A 1 72 ? -40.085 -9.332 42.121 1.00 93.94 72 ALA A C 1
ATOM 534 O O . ALA A 1 72 ? -39.724 -8.735 41.110 1.00 93.94 72 ALA A O 1
ATOM 535 N N . LEU A 1 73 ? -39.413 -9.231 43.279 1.00 94.50 73 LEU A N 1
ATOM 536 C CA . LEU A 1 73 ? -38.217 -8.391 43.449 1.00 94.50 73 LEU A CA 1
ATOM 537 C C . LEU A 1 73 ? -37.126 -8.718 42.417 1.00 94.50 73 LEU A C 1
ATOM 539 O O . LEU A 1 73 ? -36.514 -7.815 41.852 1.00 94.50 73 LEU A O 1
ATOM 543 N N . THR A 1 74 ? -36.889 -10.007 42.154 1.00 95.94 74 THR A N 1
ATOM 544 C CA . THR A 1 74 ? -35.884 -10.457 41.178 1.00 95.94 74 THR A CA 1
ATOM 545 C C . THR A 1 74 ? -36.291 -10.120 39.742 1.00 95.94 74 THR A C 1
ATOM 547 O O . THR A 1 74 ? -35.439 -9.771 38.927 1.00 95.94 74 THR A O 1
ATOM 550 N N . GLU A 1 75 ? -37.576 -10.222 39.406 1.00 96.69 75 GLU A N 1
ATOM 551 C CA . GLU A 1 75 ? -38.100 -9.890 38.082 1.00 96.69 75 GLU A CA 1
ATOM 552 C C . GLU A 1 75 ? -38.036 -8.381 37.812 1.00 96.69 75 GLU A C 1
ATOM 554 O O . GLU A 1 75 ? -37.556 -7.963 36.759 1.00 96.69 75 GLU A O 1
ATOM 559 N N . ASP A 1 76 ? -38.431 -7.556 38.781 1.00 93.81 76 ASP A N 1
ATOM 560 C CA . ASP A 1 76 ? -38.405 -6.100 38.645 1.00 93.81 76 ASP A CA 1
ATOM 561 C C . ASP A 1 76 ? -36.974 -5.547 38.647 1.00 93.81 76 ASP A C 1
ATOM 563 O O . ASP A 1 76 ? -36.648 -4.693 37.820 1.00 93.81 76 ASP A O 1
ATOM 567 N N . ALA A 1 77 ? -36.074 -6.109 39.462 1.00 95.94 77 ALA A N 1
ATOM 568 C CA . ALA A 1 77 ? -34.645 -5.808 39.381 1.00 95.94 77 ALA A CA 1
ATOM 569 C C . ALA A 1 77 ? -34.055 -6.188 38.009 1.00 95.94 77 ALA A C 1
ATOM 571 O O . ALA A 1 77 ? -33.269 -5.424 37.447 1.00 95.94 77 ALA A O 1
ATOM 572 N N . ARG A 1 78 ? -34.461 -7.324 37.418 1.00 96.69 78 ARG A N 1
ATOM 573 C CA . ARG A 1 78 ? -34.051 -7.702 36.051 1.00 96.69 78 ARG A CA 1
ATOM 574 C C . ARG A 1 78 ? -34.568 -6.716 35.006 1.00 96.69 78 ARG A C 1
ATOM 576 O O . ARG A 1 78 ? -33.776 -6.311 34.163 1.00 96.69 78 ARG A O 1
ATOM 583 N N . LYS A 1 79 ? -35.835 -6.286 35.075 1.00 97.06 79 LYS A N 1
ATOM 584 C CA . LYS A 1 79 ? -36.402 -5.265 34.166 1.00 97.06 79 LYS A CA 1
ATOM 585 C C . LYS A 1 79 ? -35.624 -3.949 34.250 1.00 97.06 79 LYS A C 1
ATOM 587 O O . LYS A 1 79 ? -35.237 -3.405 33.219 1.00 97.06 79 LYS A O 1
ATOM 592 N N . GLN A 1 80 ? -35.343 -3.472 35.465 1.00 96.31 80 GLN A N 1
ATOM 593 C CA . GLN A 1 80 ? -34.567 -2.248 35.699 1.00 96.31 80 GLN A CA 1
ATOM 594 C C . GLN A 1 80 ? -33.139 -2.367 35.151 1.00 96.31 80 GLN A C 1
ATOM 596 O O . GLN A 1 80 ? -32.697 -1.514 34.385 1.00 96.31 80 GLN A O 1
ATOM 601 N N . VAL A 1 81 ? -32.428 -3.452 35.476 1.00 97.75 81 VAL A N 1
ATOM 602 C CA . VAL A 1 81 ? -31.066 -3.706 34.978 1.00 97.75 81 VAL A CA 1
ATOM 603 C C . VAL A 1 81 ? -31.048 -3.881 33.456 1.00 97.75 81 VAL A C 1
ATOM 605 O O . VAL A 1 81 ? -30.109 -3.423 32.808 1.00 97.75 81 VAL A O 1
ATOM 608 N N . GLN A 1 82 ? -32.069 -4.499 32.858 1.00 98.06 82 GLN A N 1
ATOM 609 C CA . GLN A 1 82 ? -32.185 -4.632 31.406 1.00 98.06 82 GLN A CA 1
ATOM 610 C C . GLN A 1 82 ? -32.361 -3.265 30.734 1.00 98.06 82 GLN A C 1
ATOM 612 O O . GLN A 1 82 ? -31.592 -2.959 29.827 1.00 98.06 82 GLN A O 1
ATOM 617 N N . ALA A 1 83 ? -33.282 -2.424 31.220 1.00 97.56 83 ALA A N 1
ATOM 618 C CA . ALA A 1 83 ? -33.473 -1.063 30.712 1.00 97.56 83 ALA A CA 1
ATOM 619 C C . ALA A 1 83 ? -32.179 -0.233 30.811 1.00 97.56 83 ALA A C 1
ATOM 621 O O . ALA A 1 83 ? -31.698 0.275 29.803 1.00 97.56 83 ALA A O 1
ATOM 622 N N . ILE A 1 84 ? -31.535 -0.215 31.986 1.00 97.75 84 ILE 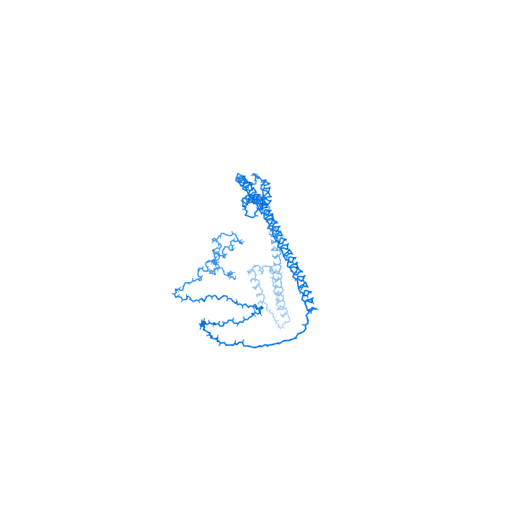A N 1
ATOM 623 C CA . ILE A 1 84 ? -30.260 0.491 32.209 1.00 97.75 84 ILE A CA 1
ATOM 624 C C . ILE A 1 84 ? -29.166 0.010 31.240 1.00 97.75 84 ILE A C 1
ATOM 626 O O . ILE A 1 84 ? -28.409 0.826 30.716 1.00 97.75 84 ILE A O 1
ATOM 630 N N . ASN A 1 85 ? -29.062 -1.298 30.976 1.00 98.12 85 ASN A N 1
ATOM 631 C CA . ASN A 1 85 ? -28.093 -1.823 30.009 1.00 98.12 85 ASN A CA 1
ATOM 632 C C . ASN A 1 85 ? -28.442 -1.435 28.563 1.00 98.12 85 ASN A C 1
ATOM 634 O O . ASN A 1 85 ? -27.532 -1.099 27.807 1.00 98.12 85 ASN A O 1
ATOM 638 N N . THR A 1 86 ? -29.721 -1.462 28.176 1.00 98.38 86 THR A N 1
ATOM 639 C CA . THR A 1 86 ? -30.184 -1.029 26.849 1.00 98.38 86 THR A CA 1
ATOM 640 C C . THR A 1 86 ? -29.874 0.448 26.615 1.00 98.38 86 THR A C 1
ATOM 642 O O . THR A 1 86 ? -29.212 0.776 25.629 1.00 98.38 86 THR A O 1
ATOM 645 N N . ASP A 1 87 ? -30.258 1.320 27.548 1.00 97.69 87 ASP A N 1
ATOM 646 C CA . ASP A 1 87 ? -30.050 2.765 27.440 1.00 97.69 87 ASP A CA 1
ATOM 647 C C . ASP A 1 87 ? -28.556 3.112 27.461 1.00 97.69 87 ASP A C 1
ATOM 649 O O . ASP A 1 87 ? -28.085 3.866 26.609 1.00 97.69 87 ASP A O 1
ATOM 653 N N . ARG A 1 88 ? -27.767 2.496 28.358 1.00 98.06 88 ARG A N 1
ATOM 654 C CA . ARG A 1 88 ? -26.303 2.659 28.374 1.00 98.06 88 ARG A CA 1
ATOM 655 C C . ARG A 1 88 ? -25.684 2.255 27.038 1.00 98.06 88 ARG A C 1
ATOM 657 O O . ARG A 1 88 ? -24.841 2.983 26.527 1.00 98.06 88 ARG A O 1
ATOM 664 N N . ASN A 1 89 ? -26.074 1.113 26.473 1.00 98.25 89 ASN A N 1
ATOM 665 C CA . ASN A 1 89 ? -25.516 0.642 25.204 1.00 98.25 89 ASN A CA 1
ATOM 666 C C . ASN A 1 89 ? -25.887 1.579 24.042 1.00 98.25 89 ASN A C 1
ATOM 668 O O . ASN A 1 89 ? -25.031 1.873 23.212 1.00 98.25 89 ASN A O 1
ATOM 672 N N . ALA A 1 90 ? -27.118 2.101 24.012 1.00 97.94 90 ALA A N 1
ATOM 673 C CA . ALA A 1 90 ? -27.545 3.092 23.024 1.00 97.94 90 ALA A CA 1
ATOM 674 C C . ALA A 1 90 ? -26.768 4.418 23.156 1.00 97.94 90 ALA A C 1
ATOM 676 O O . ALA A 1 90 ? -26.332 4.982 22.151 1.00 97.94 90 ALA A O 1
ATOM 677 N N . VAL A 1 91 ? -26.537 4.889 24.387 1.00 98.19 91 VAL A N 1
ATOM 678 C CA . VAL A 1 91 ? -25.721 6.081 24.674 1.00 98.19 91 VAL A CA 1
ATOM 679 C C . VAL A 1 91 ? -24.264 5.873 24.255 1.00 98.19 91 VAL A C 1
ATOM 681 O O . VAL A 1 91 ? -23.712 6.734 23.576 1.00 98.19 91 VAL A O 1
ATOM 684 N N . VAL A 1 92 ? -23.647 4.736 24.597 1.00 98.31 92 VAL A N 1
ATOM 685 C CA . VAL A 1 92 ? -22.257 4.418 24.218 1.00 98.31 92 VAL A CA 1
ATOM 686 C C . VAL A 1 92 ? -22.105 4.355 22.698 1.00 98.31 92 VAL A C 1
ATOM 688 O O . VAL A 1 92 ? -21.274 5.079 22.158 1.00 98.31 92 VAL A O 1
ATOM 691 N N . ALA A 1 93 ? -22.960 3.606 21.995 1.00 98.12 93 ALA A N 1
ATOM 692 C CA . ALA A 1 93 ? -22.932 3.544 20.532 1.00 98.12 93 ALA A CA 1
ATOM 693 C C . ALA A 1 93 ? -23.101 4.937 19.892 1.00 98.12 93 ALA A C 1
ATOM 695 O O . ALA A 1 93 ? -22.406 5.282 18.934 1.00 98.12 93 ALA A O 1
ATOM 696 N N . LYS A 1 94 ? -23.970 5.789 20.457 1.00 98.31 94 LYS A N 1
ATOM 697 C CA . LYS A 1 94 ? -24.149 7.153 19.949 1.00 98.31 94 LYS A CA 1
ATOM 698 C C . LYS A 1 94 ? -22.944 8.059 20.222 1.00 98.31 94 LYS A C 1
ATOM 700 O O . LYS A 1 94 ? -22.644 8.918 19.392 1.00 98.31 94 LYS A O 1
ATOM 705 N N . LEU A 1 95 ? -22.249 7.872 21.344 1.00 98.19 95 LEU A N 1
ATOM 706 C CA . LEU A 1 95 ? -21.005 8.578 21.658 1.00 98.19 95 LEU A CA 1
ATOM 707 C C . LEU A 1 95 ? -19.847 8.122 20.762 1.00 98.19 95 LEU A C 1
ATOM 709 O O . LEU A 1 95 ? -19.091 8.973 20.306 1.00 98.19 95 LEU A O 1
ATOM 713 N N . GLU A 1 96 ? -19.745 6.832 20.431 1.00 98.12 96 GLU A N 1
ATOM 714 C CA . GLU A 1 96 ? -18.778 6.328 19.445 1.00 98.12 96 GLU A CA 1
ATOM 715 C C . GLU A 1 96 ? -18.994 6.961 18.063 1.00 98.12 96 GLU A C 1
ATOM 717 O O . GLU A 1 96 ? -18.038 7.375 17.412 1.00 98.12 96 GLU A O 1
ATOM 722 N N . ASP A 1 97 ? -20.242 7.085 17.603 1.00 98.00 97 ASP A N 1
ATOM 723 C CA . ASP A 1 97 ? -20.546 7.741 16.324 1.00 98.00 97 ASP A CA 1
ATOM 724 C C . ASP A 1 97 ? -20.236 9.243 16.336 1.00 98.00 97 ASP A C 1
ATOM 726 O O . ASP A 1 97 ? -19.749 9.787 15.343 1.00 98.00 97 ASP A O 1
ATOM 730 N N . LEU A 1 98 ? -20.465 9.921 17.465 1.00 98.25 98 LEU A N 1
ATOM 731 C CA . LEU A 1 98 ? -20.062 11.317 17.645 1.00 98.25 98 LEU A CA 1
ATOM 732 C C . LEU A 1 98 ? -18.534 11.468 17.721 1.00 98.25 98 LEU A C 1
ATOM 734 O O . LEU A 1 98 ? -18.002 12.433 17.179 1.00 98.25 98 LEU A O 1
ATOM 738 N N . GLN A 1 99 ? -17.819 10.507 18.312 1.00 98.00 99 GLN A N 1
ATOM 739 C CA . GLN A 1 99 ? -16.355 10.469 18.334 1.00 98.00 99 GLN A CA 1
ATOM 740 C C . GLN A 1 99 ? -15.782 10.280 16.922 1.00 98.00 99 GLN A C 1
ATOM 742 O O . GLN A 1 99 ? -14.881 11.022 16.533 1.00 98.00 99 GLN A O 1
ATOM 747 N N . LYS A 1 100 ? -16.340 9.351 16.130 1.00 97.81 100 LYS A N 1
ATOM 748 C CA . LYS A 1 100 ? -15.997 9.166 14.706 1.00 97.81 100 LYS A CA 1
ATOM 749 C C . LYS A 1 100 ? -16.235 10.460 13.924 1.00 97.81 100 LYS A C 1
ATOM 751 O O . LYS A 1 100 ? -15.348 10.909 13.208 1.00 97.81 100 LYS A O 1
ATOM 756 N N . LEU A 1 101 ? -17.394 11.104 14.098 1.00 97.19 101 LEU A N 1
ATOM 757 C CA . LEU A 1 101 ? -17.720 12.365 13.421 1.00 97.19 101 LEU A CA 1
ATOM 758 C C . LEU A 1 101 ? -16.782 13.517 13.823 1.00 97.19 101 LEU A C 1
ATOM 760 O O . LEU A 1 101 ? -16.400 14.308 12.965 1.00 97.19 101 LEU A O 1
ATOM 764 N N . ALA A 1 102 ? -16.395 13.599 15.098 1.00 97.69 102 ALA A N 1
ATOM 765 C CA . ALA A 1 102 ? -15.465 14.608 15.601 1.00 97.69 102 ALA A CA 1
ATOM 766 C C . ALA A 1 102 ? -14.018 14.376 15.129 1.00 97.69 102 ALA A C 1
ATOM 768 O O . ALA A 1 102 ? -13.296 15.345 14.902 1.00 97.69 102 ALA A O 1
ATOM 769 N N . ARG A 1 103 ? -13.594 13.114 14.957 1.00 97.25 103 ARG A N 1
ATOM 770 C CA . ARG A 1 103 ? -12.265 12.775 14.425 1.00 97.25 103 ARG A CA 1
ATOM 771 C C . ARG A 1 103 ? -12.195 12.870 12.895 1.00 97.25 103 ARG A C 1
ATOM 773 O O . ARG A 1 103 ? -11.143 13.231 12.379 1.00 97.25 103 ARG A O 1
ATOM 780 N N . ARG A 1 104 ? -13.307 12.659 12.178 1.00 97.19 104 ARG A N 1
ATOM 781 C CA . ARG A 1 104 ? -13.356 12.605 10.704 1.00 97.19 104 ARG A CA 1
ATOM 782 C C . ARG A 1 104 ? -12.570 13.712 9.972 1.00 97.19 104 ARG A C 1
ATOM 784 O O . ARG A 1 104 ? -11.863 13.354 9.039 1.00 97.19 104 ARG A O 1
ATOM 791 N N . PRO A 1 105 ? -12.603 15.007 10.358 1.00 97.75 105 PRO A N 1
ATOM 792 C CA . PRO A 1 105 ? -11.817 16.041 9.671 1.00 97.75 105 PRO A CA 1
ATOM 793 C C . PRO A 1 105 ? -10.296 15.844 9.784 1.00 97.75 105 PRO A C 1
ATOM 795 O O . PRO A 1 105 ? -9.555 16.232 8.884 1.00 97.75 105 PRO A O 1
ATOM 798 N N . LEU A 1 106 ? -9.827 15.234 10.879 1.00 97.44 106 LEU A N 1
ATOM 799 C CA . LEU A 1 106 ? -8.431 14.834 11.045 1.00 97.44 106 LEU A CA 1
ATOM 800 C C . LEU A 1 106 ? -8.120 13.595 10.199 1.00 97.44 106 LEU A C 1
ATOM 802 O O . LEU A 1 106 ? -7.114 13.601 9.505 1.00 97.44 106 LEU A O 1
ATOM 806 N N . ASP A 1 107 ? -8.990 12.580 10.189 1.00 97.12 107 ASP A N 1
ATOM 807 C CA . ASP A 1 107 ? -8.802 11.377 9.359 1.00 97.12 107 ASP A CA 1
ATOM 808 C C . ASP A 1 107 ? -8.797 11.709 7.849 1.00 97.12 107 ASP A C 1
ATOM 810 O O . ASP A 1 107 ? -7.975 11.192 7.093 1.00 97.12 107 ASP A O 1
ATOM 814 N N . GLU A 1 108 ? -9.668 12.624 7.407 1.00 97.12 108 GLU A N 1
ATOM 815 C CA . GLU A 1 108 ? -9.708 13.166 6.040 1.00 97.12 108 GLU A CA 1
ATOM 816 C C . GLU A 1 108 ? -8.406 13.916 5.691 1.00 97.12 108 GLU A C 1
ATOM 818 O O . GLU A 1 108 ? -7.863 13.742 4.596 1.00 97.12 108 GLU A O 1
ATOM 823 N N . TRP A 1 109 ? -7.861 14.710 6.623 1.00 96.75 109 TRP A N 1
ATOM 824 C CA . TRP A 1 109 ? -6.590 15.420 6.442 1.00 96.75 109 TRP A CA 1
ATOM 825 C C . TRP A 1 109 ? -5.376 14.478 6.452 1.00 96.75 109 TRP A C 1
ATOM 827 O O . TRP A 1 109 ? -4.506 14.600 5.589 1.00 96.75 109 TRP A O 1
ATOM 837 N N . GLU A 1 110 ? -5.328 13.512 7.375 1.00 95.94 110 GLU A N 1
ATOM 838 C CA . GLU A 1 110 ? -4.287 12.480 7.459 1.00 95.94 110 GLU A CA 1
ATOM 839 C C . GLU A 1 110 ? -4.260 11.646 6.165 1.00 95.94 110 GLU A C 1
ATOM 841 O O . GLU A 1 110 ? -3.193 11.454 5.577 1.00 95.94 110 GLU A O 1
ATOM 846 N N . ALA A 1 111 ? -5.427 11.243 5.645 1.00 96.44 111 ALA A N 1
ATOM 847 C CA . ALA A 1 111 ? -5.546 10.543 4.367 1.00 96.44 111 ALA A CA 1
ATOM 848 C C . ALA A 1 111 ? -5.101 11.406 3.170 1.00 96.44 111 ALA A C 1
ATOM 850 O O . ALA A 1 111 ? -4.381 10.922 2.293 1.00 96.44 111 ALA A O 1
ATOM 851 N N . ALA A 1 112 ? -5.468 12.692 3.129 1.00 93.69 112 ALA A N 1
ATOM 852 C CA . ALA A 1 112 ? -5.039 13.610 2.071 1.00 93.69 112 ALA A CA 1
ATOM 853 C C . ALA A 1 112 ? -3.526 13.912 2.118 1.00 93.69 112 ALA A C 1
ATOM 855 O O . ALA A 1 112 ? -2.884 14.048 1.073 1.00 93.69 112 ALA A O 1
ATOM 856 N N . ALA A 1 113 ? -2.932 13.988 3.312 1.00 92.81 113 ALA A N 1
ATOM 857 C CA . ALA A 1 113 ? -1.490 14.124 3.498 1.00 92.81 113 ALA A CA 1
ATOM 858 C C . ALA A 1 113 ? -0.744 12.842 3.087 1.00 92.81 113 ALA A C 1
ATOM 860 O O . ALA A 1 113 ? 0.244 12.919 2.356 1.00 92.81 113 ALA A O 1
ATOM 861 N N . ALA A 1 114 ? -1.250 11.667 3.475 1.00 94.94 114 ALA A N 1
ATOM 862 C CA . ALA A 1 114 ? -0.706 10.374 3.065 1.00 94.94 114 ALA A CA 1
ATOM 863 C C . ALA A 1 114 ? -0.776 10.174 1.541 1.00 94.94 114 ALA A C 1
ATOM 865 O O . ALA A 1 114 ? 0.206 9.737 0.942 1.00 94.94 114 ALA A O 1
ATOM 866 N N . LYS A 1 115 ? -1.887 10.564 0.897 1.00 94.38 115 LYS A N 1
ATOM 867 C CA . LYS A 1 115 ? -2.042 10.526 -0.566 1.00 94.38 115 LYS A CA 1
ATOM 868 C C . LYS A 1 115 ? -1.013 11.414 -1.267 1.00 94.38 115 LYS A C 1
ATOM 870 O O . LYS A 1 115 ? -0.278 10.908 -2.109 1.00 94.38 115 LYS A O 1
ATOM 875 N N . ARG A 1 116 ? -0.882 12.688 -0.866 1.00 92.81 116 ARG A N 1
ATOM 876 C CA . ARG A 1 116 ? 0.135 13.596 -1.434 1.00 92.81 116 ARG A CA 1
ATOM 877 C C . ARG A 1 116 ? 1.553 13.063 -1.228 1.00 92.81 116 ARG A C 1
ATOM 879 O O . ARG A 1 116 ? 2.352 13.099 -2.157 1.00 92.81 116 ARG A O 1
ATOM 886 N N . LYS A 1 117 ? 1.864 12.504 -0.052 1.00 94.19 117 LYS A N 1
ATOM 887 C CA . LYS A 1 117 ? 3.159 11.854 0.204 1.00 94.19 117 LYS A CA 1
ATOM 888 C C . LYS A 1 117 ? 3.405 10.669 -0.742 1.00 94.19 117 LYS A C 1
ATOM 890 O O . LYS A 1 117 ? 4.472 10.606 -1.345 1.00 94.19 117 LYS A O 1
ATOM 895 N N . ALA A 1 118 ? 2.435 9.770 -0.909 1.00 95.19 118 ALA A N 1
ATOM 896 C CA . ALA A 1 118 ? 2.557 8.626 -1.812 1.00 95.19 118 ALA A CA 1
ATOM 897 C C . ALA A 1 118 ? 2.696 9.056 -3.286 1.00 95.19 118 ALA A C 1
ATOM 899 O O . ALA A 1 118 ? 3.453 8.448 -4.039 1.00 95.19 118 ALA A O 1
ATOM 900 N N . GLU A 1 119 ? 2.025 10.137 -3.692 1.00 94.38 119 GLU A N 1
ATOM 901 C CA . GLU A 1 119 ? 2.174 10.746 -5.020 1.00 94.38 119 GLU A CA 1
ATOM 902 C C . GLU A 1 119 ? 3.584 11.325 -5.220 1.00 94.38 119 GLU A C 1
ATOM 904 O O . GLU A 1 119 ? 4.217 11.021 -6.232 1.00 94.38 119 GLU A O 1
ATOM 909 N N . ARG A 1 120 ? 4.136 12.051 -4.231 1.00 94.62 120 ARG A N 1
ATOM 910 C CA . ARG A 1 120 ? 5.546 12.492 -4.238 1.00 94.62 120 ARG A CA 1
ATOM 911 C C . ARG A 1 120 ? 6.514 11.323 -4.380 1.00 94.62 120 ARG A C 1
ATOM 913 O O . ARG A 1 120 ? 7.384 11.344 -5.248 1.00 94.62 120 ARG A O 1
ATOM 920 N N . GLU A 1 121 ? 6.375 10.315 -3.524 1.00 95.06 121 GLU A N 1
ATOM 921 C CA . GLU A 1 121 ? 7.269 9.155 -3.486 1.00 95.06 121 GLU A CA 1
ATOM 922 C C . GLU A 1 121 ? 7.173 8.333 -4.780 1.00 95.06 121 GLU A C 1
ATOM 924 O O . GLU A 1 121 ? 8.197 7.868 -5.279 1.00 95.06 121 GLU A O 1
ATOM 929 N N . SER A 1 122 ? 5.985 8.236 -5.388 1.00 95.12 122 SER A N 1
ATOM 930 C CA . SER A 1 122 ? 5.793 7.613 -6.701 1.00 95.12 122 SER A CA 1
ATOM 931 C C . SER A 1 122 ? 6.466 8.405 -7.826 1.00 95.12 122 SER A C 1
ATOM 933 O O . SER A 1 122 ? 7.218 7.813 -8.598 1.00 95.12 122 SER A O 1
ATOM 935 N N . ILE A 1 123 ? 6.270 9.729 -7.901 1.00 94.88 123 ILE A N 1
ATOM 936 C CA . ILE A 1 123 ? 6.914 10.593 -8.909 1.00 94.88 123 ILE A CA 1
ATOM 937 C C . ILE A 1 123 ? 8.440 10.486 -8.804 1.00 94.88 123 ILE A C 1
ATOM 939 O O . ILE A 1 123 ? 9.111 10.191 -9.792 1.00 94.88 123 ILE A O 1
ATOM 943 N N . LEU A 1 124 ? 8.997 10.659 -7.601 1.00 95.06 124 LEU A N 1
ATOM 944 C CA . LEU A 1 124 ? 10.443 10.579 -7.378 1.00 95.06 124 LEU A CA 1
ATOM 945 C C . LEU A 1 124 ? 11.002 9.185 -7.698 1.00 95.06 124 LEU A C 1
ATOM 947 O O . LEU A 1 124 ? 12.074 9.086 -8.290 1.00 95.06 124 LEU A O 1
ATOM 951 N N . THR A 1 125 ? 10.268 8.116 -7.374 1.00 95.62 125 THR A N 1
ATOM 952 C CA . THR A 1 125 ? 10.670 6.738 -7.701 1.00 95.62 125 THR A CA 1
ATOM 953 C C . THR A 1 125 ? 10.642 6.479 -9.207 1.00 95.62 125 THR A C 1
ATOM 955 O O . THR A 1 125 ? 11.590 5.896 -9.725 1.00 95.62 125 THR A O 1
ATOM 958 N N . GLN A 1 126 ? 9.614 6.938 -9.929 1.00 94.88 126 GLN A N 1
ATOM 959 C CA . GLN A 1 126 ? 9.528 6.795 -11.388 1.00 94.88 126 GLN A CA 1
ATOM 960 C C . GLN A 1 126 ? 10.675 7.533 -12.097 1.00 94.88 126 GLN A C 1
ATOM 962 O O . GLN A 1 126 ? 11.321 6.963 -12.976 1.00 94.88 126 GLN A O 1
ATOM 967 N N . LEU A 1 127 ? 10.978 8.766 -11.676 1.00 95.44 127 LEU A N 1
ATOM 968 C CA . LEU A 1 127 ? 12.085 9.557 -12.226 1.00 95.44 127 LEU A CA 1
ATOM 969 C C . LEU A 1 127 ? 13.457 8.946 -11.885 1.00 95.44 127 LEU A C 1
ATOM 971 O O . LEU A 1 127 ? 14.315 8.842 -12.758 1.00 95.44 127 LEU A O 1
ATOM 975 N N . ALA A 1 128 ? 13.655 8.466 -10.652 1.00 94.75 128 ALA A N 1
ATOM 976 C CA . ALA A 1 128 ? 14.879 7.765 -10.262 1.00 94.75 128 ALA A CA 1
ATOM 977 C C . ALA A 1 128 ? 15.076 6.474 -11.070 1.00 94.75 128 ALA A C 1
ATOM 979 O O . ALA A 1 128 ? 16.149 6.252 -11.631 1.00 94.75 128 ALA A O 1
ATOM 980 N N . GLN A 1 129 ? 14.034 5.644 -11.185 1.00 94.31 129 GLN A N 1
ATOM 981 C CA . GLN A 1 129 ? 14.064 4.430 -11.999 1.00 94.31 129 GLN A CA 1
ATOM 982 C C . GLN A 1 129 ? 14.357 4.738 -13.468 1.00 94.31 129 GLN A C 1
ATOM 984 O O . GLN A 1 129 ? 15.085 3.972 -14.090 1.00 94.31 129 GLN A O 1
ATOM 989 N N . ALA A 1 130 ? 13.847 5.839 -14.030 1.00 93.50 130 ALA A N 1
ATOM 990 C CA . ALA A 1 130 ? 14.061 6.195 -15.434 1.00 93.50 130 ALA A CA 1
ATOM 991 C C . ALA A 1 130 ? 15.545 6.326 -15.831 1.00 93.50 130 ALA A C 1
ATOM 993 O O . ALA A 1 130 ? 15.892 5.984 -16.959 1.00 93.50 130 ALA A O 1
ATOM 994 N N . THR A 1 131 ? 16.424 6.725 -14.903 1.00 93.19 131 THR A N 1
ATOM 995 C CA . THR A 1 131 ? 17.888 6.752 -15.115 1.00 93.19 131 THR A CA 1
ATOM 996 C C . THR A 1 131 ? 18.526 5.361 -15.260 1.00 93.19 131 THR A C 1
ATOM 998 O O . THR A 1 131 ? 19.621 5.231 -15.804 1.00 93.19 131 THR A O 1
ATOM 1001 N N . GLN A 1 132 ? 17.862 4.301 -14.787 1.00 93.31 132 GLN A N 1
ATOM 1002 C CA . GLN A 1 132 ? 18.396 2.938 -14.781 1.00 93.31 132 GLN A CA 1
ATOM 1003 C C . GLN A 1 132 ? 18.175 2.274 -16.144 1.00 93.31 132 GLN A C 1
ATOM 1005 O O . GLN A 1 132 ? 17.152 1.626 -16.372 1.00 93.31 132 GLN A O 1
ATOM 1010 N N . VAL A 1 133 ? 19.127 2.462 -17.058 1.00 92.88 133 VAL A N 1
ATOM 1011 C CA . VAL A 1 133 ? 19.145 1.848 -18.395 1.00 92.88 133 VAL A CA 1
ATOM 1012 C C . VAL A 1 133 ? 19.825 0.477 -18.350 1.00 92.88 133 VAL A C 1
ATOM 1014 O O . VAL A 1 133 ? 20.948 0.344 -17.859 1.00 92.88 133 VAL A O 1
ATOM 1017 N N . GLY A 1 134 ? 19.151 -0.543 -18.879 1.00 89.88 134 GLY A N 1
ATOM 1018 C CA . GLY A 1 134 ? 19.665 -1.902 -19.012 1.00 89.88 134 GLY A CA 1
ATOM 1019 C C . GLY A 1 134 ? 20.497 -2.107 -20.281 1.00 89.88 134 GLY A C 1
ATOM 1020 O O . GLY A 1 134 ? 20.306 -1.447 -21.297 1.00 89.88 134 GLY A O 1
ATOM 1021 N N . ALA A 1 135 ? 21.402 -3.090 -20.258 1.00 86.81 135 ALA A N 1
ATOM 1022 C CA . ALA A 1 135 ? 22.242 -3.435 -21.414 1.00 86.81 135 ALA A CA 1
ATOM 1023 C C . ALA A 1 135 ? 21.480 -4.095 -22.588 1.00 86.81 135 ALA A C 1
ATOM 1025 O O . ALA A 1 135 ? 22.080 -4.340 -23.631 1.00 86.81 135 ALA A O 1
ATOM 1026 N N . LEU A 1 136 ? 20.189 -4.398 -22.406 1.00 88.06 136 LEU A N 1
ATOM 1027 C CA . LEU A 1 136 ? 19.296 -5.015 -23.395 1.00 88.06 136 LEU A CA 1
ATOM 1028 C C . LEU A 1 136 ? 18.143 -4.080 -23.820 1.00 88.06 136 LEU A C 1
ATOM 1030 O O . LEU A 1 136 ? 17.252 -4.510 -24.549 1.00 88.06 136 LEU A O 1
ATOM 1034 N N . ASP A 1 137 ? 18.132 -2.824 -23.359 1.00 92.19 137 ASP A N 1
ATOM 1035 C CA . ASP A 1 137 ? 17.076 -1.867 -23.701 1.00 92.19 137 ASP A CA 1
ATOM 1036 C C . ASP A 1 137 ? 17.237 -1.386 -25.155 1.00 92.19 137 ASP A C 1
ATOM 1038 O O . ASP A 1 137 ? 18.246 -0.775 -25.511 1.00 92.19 137 ASP A O 1
ATOM 1042 N N . THR A 1 138 ? 16.228 -1.628 -25.996 1.00 95.12 138 THR A N 1
ATOM 1043 C CA . THR A 1 138 ? 16.208 -1.142 -27.386 1.00 95.12 138 THR A CA 1
ATOM 1044 C C . THR A 1 138 ? 15.896 0.351 -27.457 1.00 95.12 138 THR A C 1
ATOM 1046 O O . THR A 1 138 ? 15.224 0.914 -26.582 1.00 95.12 138 THR A O 1
ATOM 1049 N N . ALA A 1 139 ? 16.295 1.006 -28.549 1.00 94.88 139 ALA A N 1
ATOM 1050 C CA . ALA A 1 139 ? 16.007 2.419 -28.780 1.00 94.88 139 ALA A CA 1
ATOM 1051 C C . ALA A 1 139 ? 14.492 2.710 -28.769 1.00 94.88 139 ALA A C 1
ATOM 1053 O O . ALA A 1 139 ? 14.056 3.797 -28.394 1.00 94.88 139 ALA A O 1
ATOM 1054 N N . GLU A 1 140 ? 13.655 1.746 -29.162 1.00 95.50 140 GLU A N 1
ATOM 1055 C CA . GLU A 1 140 ? 12.193 1.862 -29.113 1.00 95.50 140 GLU A CA 1
ATOM 1056 C C . GLU A 1 140 ? 11.645 1.860 -27.670 1.00 95.50 140 GLU A C 1
ATOM 1058 O O . GLU A 1 140 ? 10.804 2.693 -27.321 1.00 95.50 140 GLU A O 1
ATOM 1063 N N . VAL A 1 141 ? 12.151 0.973 -26.803 1.00 95.38 141 VAL A N 1
ATOM 1064 C CA . VAL A 1 141 ? 11.792 0.937 -25.372 1.00 95.38 141 VAL A CA 1
ATOM 1065 C C . VAL A 1 141 ? 12.237 2.221 -24.672 1.00 95.38 141 VAL A C 1
ATOM 1067 O O . VAL A 1 141 ? 11.454 2.817 -23.929 1.00 95.38 141 VAL A O 1
ATOM 1070 N N . LEU A 1 142 ? 13.451 2.696 -24.958 1.00 96.19 142 LEU A N 1
ATOM 1071 C CA . LEU A 1 142 ? 13.989 3.917 -24.362 1.00 96.19 142 LEU A CA 1
ATOM 1072 C C . LEU A 1 142 ? 13.226 5.174 -24.814 1.00 96.19 142 LEU A C 1
ATOM 1074 O O . LEU A 1 142 ? 12.917 6.015 -23.972 1.00 96.19 142 LEU A O 1
ATOM 1078 N N . ARG A 1 143 ? 12.822 5.277 -26.091 1.00 96.31 143 ARG A N 1
ATOM 1079 C CA . ARG A 1 143 ? 11.955 6.375 -26.572 1.00 96.31 143 ARG A CA 1
ATOM 1080 C C . ARG A 1 143 ? 10.571 6.362 -25.911 1.00 96.31 143 ARG A C 1
ATOM 1082 O O . ARG A 1 143 ? 10.097 7.419 -25.501 1.00 96.31 143 ARG A O 1
ATOM 1089 N N . ARG A 1 144 ? 9.940 5.189 -25.730 1.00 96.06 144 ARG A N 1
ATOM 1090 C CA . ARG A 1 144 ? 8.689 5.074 -24.945 1.00 96.06 144 ARG A CA 1
ATOM 1091 C C . ARG A 1 144 ? 8.871 5.575 -23.512 1.00 96.06 144 ARG A C 1
ATOM 1093 O O . ARG A 1 144 ? 8.012 6.281 -22.993 1.00 96.06 144 ARG A O 1
ATOM 1100 N N . ARG A 1 145 ? 9.992 5.222 -22.878 1.00 95.75 145 ARG A N 1
ATOM 1101 C CA . ARG A 1 145 ? 10.318 5.624 -21.504 1.00 95.75 145 ARG A CA 1
ATOM 1102 C C . ARG A 1 145 ? 10.566 7.127 -21.379 1.00 95.75 145 ARG A C 1
ATOM 1104 O O . ARG A 1 145 ? 10.083 7.730 -20.427 1.00 95.75 145 ARG A O 1
ATOM 1111 N N . LEU A 1 146 ? 11.252 7.727 -22.354 1.00 96.69 146 LEU A N 1
ATOM 1112 C CA . LEU A 1 146 ? 11.470 9.172 -22.434 1.00 96.69 146 LEU A CA 1
ATOM 1113 C C . LEU A 1 146 ? 10.134 9.926 -22.506 1.00 96.69 146 LEU A C 1
ATOM 1115 O O . LEU A 1 146 ? 9.887 10.776 -21.657 1.00 96.69 146 LEU A O 1
ATOM 1119 N N . ALA A 1 147 ? 9.230 9.526 -23.405 1.00 96.31 147 ALA A N 1
ATOM 1120 C CA . ALA A 1 147 ? 7.907 10.144 -23.531 1.00 96.31 147 ALA A CA 1
ATOM 1121 C C . ALA A 1 147 ? 7.065 10.052 -22.237 1.00 96.31 147 ALA A C 1
ATOM 1123 O O . ALA A 1 147 ? 6.321 10.977 -21.910 1.00 96.31 147 ALA A O 1
ATOM 1124 N N . ILE A 1 148 ? 7.204 8.965 -21.462 1.00 95.44 148 ILE A N 1
ATOM 1125 C CA . ILE A 1 148 ? 6.588 8.851 -20.129 1.00 95.44 148 ILE A CA 1
ATOM 1126 C C . ILE A 1 148 ? 7.195 9.881 -19.166 1.00 95.44 148 ILE A C 1
ATOM 1128 O O . ILE A 1 148 ? 6.448 10.616 -18.527 1.00 95.44 148 ILE A O 1
ATOM 1132 N N . VAL A 1 149 ? 8.528 9.977 -19.083 1.00 96.25 149 VAL A N 1
ATOM 1133 C CA . VAL A 1 149 ? 9.229 10.944 -18.213 1.00 96.25 149 VAL A CA 1
ATOM 1134 C C . VAL A 1 149 ? 8.860 12.385 -18.567 1.00 96.25 149 VAL A C 1
ATOM 1136 O O . VAL A 1 149 ? 8.538 13.177 -17.679 1.00 96.25 149 VAL A O 1
ATOM 1139 N N . GLU A 1 150 ? 8.848 12.728 -19.854 1.00 94.50 150 GLU A N 1
ATOM 1140 C CA . GLU A 1 150 ? 8.411 14.031 -20.362 1.00 94.50 150 GLU A CA 1
ATOM 1141 C C . GLU A 1 150 ? 6.960 14.333 -19.959 1.00 94.50 150 GLU A C 1
ATOM 1143 O O . GLU A 1 150 ? 6.681 15.441 -19.493 1.00 94.50 150 GLU A O 1
ATOM 1148 N N . GLY A 1 151 ? 6.074 13.334 -20.019 1.00 94.00 151 GLY A N 1
ATOM 1149 C CA . GLY A 1 151 ? 4.676 13.417 -19.589 1.00 94.00 151 GLY A CA 1
ATOM 1150 C C . GLY A 1 151 ? 4.434 13.521 -18.074 1.00 94.00 151 GLY A C 1
ATOM 1151 O O . GLY A 1 151 ? 3.335 13.909 -17.677 1.00 94.00 151 GLY A O 1
ATOM 1152 N N . ILE A 1 152 ? 5.418 13.232 -17.208 1.00 93.50 152 ILE A N 1
ATOM 1153 C CA . ILE A 1 152 ? 5.265 13.399 -15.749 1.00 93.50 152 ILE A CA 1
ATOM 1154 C C . ILE A 1 152 ? 5.145 14.893 -15.412 1.00 93.50 152 ILE A C 1
ATOM 1156 O O . ILE A 1 152 ? 6.124 15.643 -15.487 1.00 93.50 152 ILE A O 1
ATOM 1160 N N . GLY A 1 153 ? 3.945 15.321 -15.016 1.00 90.44 153 GLY A N 1
ATOM 1161 C CA . GLY A 1 153 ? 3.686 16.661 -14.493 1.00 90.44 153 GLY A CA 1
ATOM 1162 C C . GLY A 1 153 ? 4.306 16.853 -13.108 1.00 90.44 153 GLY A C 1
ATOM 1163 O O . GLY A 1 153 ? 4.095 16.041 -12.209 1.00 90.44 153 GLY A O 1
ATOM 1164 N N . LEU A 1 154 ? 5.062 17.938 -12.929 1.00 91.75 154 LEU A N 1
ATOM 1165 C CA . LEU A 1 154 ? 5.694 18.290 -11.656 1.00 91.75 154 LEU A CA 1
ATOM 1166 C C . LEU A 1 154 ? 4.862 19.358 -10.937 1.00 91.75 154 LEU A C 1
ATOM 1168 O O . LEU A 1 154 ? 5.159 20.549 -11.003 1.00 91.75 154 LEU A O 1
ATOM 1172 N N . ASP A 1 155 ? 3.786 18.923 -10.283 1.00 89.69 155 ASP A N 1
ATOM 1173 C CA . ASP A 1 155 ? 2.915 19.814 -9.513 1.00 89.69 155 ASP A CA 1
ATOM 1174 C C . ASP A 1 155 ? 3.582 20.233 -8.191 1.00 89.69 155 ASP A C 1
ATOM 1176 O O . ASP A 1 155 ? 3.890 19.395 -7.342 1.00 89.69 155 ASP A O 1
ATOM 1180 N N . ALA A 1 156 ? 3.787 21.538 -8.001 1.00 89.25 156 ALA A N 1
ATOM 1181 C CA . ALA A 1 156 ? 4.463 22.085 -6.824 1.00 89.25 156 ALA A CA 1
ATOM 1182 C C . ALA A 1 156 ? 3.635 21.994 -5.522 1.00 89.25 156 ALA A C 1
ATOM 1184 O O . ALA A 1 156 ? 4.207 22.030 -4.434 1.00 89.25 156 ALA A O 1
ATOM 1185 N N . THR A 1 157 ? 2.307 21.848 -5.600 1.00 88.81 157 THR A N 1
ATOM 1186 C CA . THR A 1 157 ? 1.431 21.657 -4.425 1.00 88.81 157 THR A CA 1
ATOM 1187 C C . THR A 1 157 ? 1.443 20.209 -3.929 1.00 88.81 157 THR A C 1
ATOM 1189 O O . THR A 1 157 ? 1.260 19.953 -2.736 1.00 88.81 157 THR A O 1
ATOM 1192 N N . VAL A 1 158 ? 1.708 19.262 -4.837 1.00 89.75 158 VAL A N 1
ATOM 1193 C CA . VAL A 1 158 ? 2.001 17.867 -4.498 1.00 89.75 158 VAL A CA 1
ATOM 1194 C C . VAL A 1 158 ? 3.448 17.731 -4.043 1.00 89.75 158 VAL A C 1
ATOM 1196 O O . VAL A 1 158 ? 3.679 17.116 -3.009 1.00 89.75 158 VAL A O 1
ATOM 1199 N N . LEU A 1 159 ? 4.420 18.292 -4.771 1.00 90.00 159 LEU A N 1
ATOM 1200 C CA . LEU A 1 159 ? 5.854 18.094 -4.524 1.00 90.00 159 LEU A CA 1
ATOM 1201 C C . LEU A 1 159 ? 6.425 18.909 -3.355 1.00 90.00 159 LEU A C 1
ATOM 1203 O O . LEU A 1 159 ? 7.398 18.452 -2.753 1.00 90.00 159 LEU A O 1
ATOM 1207 N N . GLU A 1 160 ? 5.818 20.042 -2.988 1.00 89.81 160 GLU A N 1
ATOM 1208 C CA . GLU A 1 160 ? 6.274 20.905 -1.884 1.00 89.81 160 GLU A CA 1
ATOM 1209 C C . GLU A 1 160 ? 7.786 21.216 -2.036 1.00 89.81 160 GLU A C 1
ATOM 1211 O O . GLU A 1 160 ? 8.255 21.497 -3.147 1.00 89.81 160 GLU A O 1
ATOM 1216 N N . ASP A 1 161 ? 8.579 21.124 -0.965 1.00 89.19 161 ASP A N 1
ATOM 1217 C CA . ASP A 1 161 ? 10.028 21.390 -0.980 1.00 89.19 161 ASP A CA 1
ATOM 1218 C C . ASP A 1 161 ? 10.816 20.487 -1.953 1.00 89.19 161 ASP A C 1
ATOM 1220 O O . ASP A 1 161 ? 11.892 20.856 -2.431 1.00 89.19 161 ASP A O 1
ATOM 1224 N N . ALA A 1 162 ? 10.283 19.309 -2.304 1.00 90.62 162 ALA A N 1
ATOM 1225 C CA . ALA A 1 162 ? 10.935 18.379 -3.225 1.00 90.62 162 ALA A CA 1
ATOM 1226 C C . ALA A 1 162 ? 10.854 18.816 -4.701 1.00 90.62 162 ALA A C 1
ATOM 1228 O O . ALA A 1 162 ? 11.495 18.190 -5.547 1.00 90.62 162 ALA A O 1
ATOM 1229 N N . THR A 1 163 ? 10.114 19.882 -5.033 1.00 92.44 163 THR A N 1
ATOM 1230 C CA . THR A 1 163 ? 9.893 20.336 -6.421 1.00 92.44 163 THR A CA 1
ATOM 1231 C C . THR A 1 163 ? 11.204 20.578 -7.178 1.00 92.44 163 THR A C 1
ATOM 1233 O O . THR A 1 163 ? 11.366 20.098 -8.298 1.00 92.44 163 THR A O 1
ATOM 1236 N N . ALA A 1 164 ? 12.184 21.255 -6.566 1.00 92.88 164 ALA A N 1
ATOM 1237 C CA . ALA A 1 164 ? 13.475 21.522 -7.209 1.00 92.88 164 ALA A CA 1
ATOM 1238 C C . ALA A 1 164 ? 14.292 20.237 -7.459 1.00 92.88 164 ALA A C 1
ATOM 1240 O O . ALA A 1 164 ? 14.931 20.096 -8.503 1.00 92.88 164 ALA A O 1
ATOM 1241 N N . PHE A 1 165 ? 14.231 19.279 -6.529 1.00 93.19 165 PHE A N 1
ATOM 1242 C CA . PHE A 1 165 ? 14.886 17.978 -6.665 1.00 93.19 165 PHE A CA 1
ATOM 1243 C C . PHE A 1 165 ? 14.217 17.117 -7.746 1.00 93.19 165 PHE A C 1
ATOM 1245 O O . PHE A 1 165 ? 14.915 16.542 -8.577 1.00 93.19 165 PHE A O 1
ATOM 1252 N N . ALA A 1 166 ? 12.882 17.089 -7.797 1.00 94.69 166 ALA A N 1
ATOM 1253 C CA . ALA A 1 166 ? 12.120 16.379 -8.823 1.00 94.69 166 ALA A CA 1
ATOM 1254 C C . ALA A 1 166 ? 12.375 16.944 -10.231 1.00 94.69 166 ALA A C 1
ATOM 1256 O O . ALA A 1 166 ? 12.596 16.176 -11.165 1.00 94.69 166 ALA A O 1
ATOM 1257 N N . SER A 1 167 ? 12.419 18.274 -10.381 1.00 94.56 167 SER A N 1
ATOM 1258 C CA . SER A 1 167 ? 12.768 18.931 -11.649 1.00 94.56 167 SER A CA 1
ATOM 1259 C C . SER A 1 167 ? 14.176 18.577 -12.115 1.00 94.56 167 SER A C 1
ATOM 1261 O O . SER A 1 167 ? 14.361 18.250 -13.286 1.00 94.56 167 SER A O 1
ATOM 1263 N N . LYS A 1 168 ? 15.161 18.567 -11.204 1.00 95.62 168 LYS A N 1
ATOM 1264 C CA . LYS A 1 168 ? 16.515 18.120 -11.547 1.00 95.62 168 LYS A CA 1
ATOM 1265 C C . LYS A 1 168 ? 16.528 16.643 -11.953 1.00 95.62 168 LYS A C 1
ATOM 1267 O O . LYS A 1 168 ? 17.044 16.316 -13.011 1.00 95.62 168 LYS A O 1
ATOM 1272 N N . LEU A 1 169 ? 15.915 15.767 -11.158 1.00 95.94 169 LEU A N 1
ATOM 1273 C CA . LEU A 1 169 ? 15.881 14.325 -11.413 1.00 95.94 169 LEU A CA 1
ATOM 1274 C C . LEU A 1 169 ? 15.167 13.981 -12.735 1.00 95.94 169 LEU A C 1
ATOM 1276 O O . LEU A 1 169 ? 15.552 13.031 -13.411 1.00 95.94 169 LEU A O 1
ATOM 1280 N N . LYS A 1 170 ? 14.169 14.781 -13.139 1.00 96.56 170 LYS A N 1
ATOM 1281 C CA . LYS A 1 170 ? 13.539 14.696 -14.463 1.00 96.56 170 LYS A CA 1
ATOM 1282 C C . LYS A 1 170 ? 14.501 15.079 -15.590 1.00 96.56 170 LYS A C 1
ATOM 1284 O O . LYS A 1 170 ? 14.534 14.367 -16.589 1.00 96.56 170 LYS A O 1
ATOM 1289 N N . GLN A 1 171 ? 15.298 16.138 -15.434 1.00 96.81 171 GLN A N 1
ATOM 1290 C CA . GLN A 1 171 ? 16.327 16.492 -16.419 1.00 96.81 171 GLN A CA 1
ATOM 1291 C C . GLN A 1 171 ? 17.429 15.423 -16.490 1.00 96.81 171 GLN A C 1
ATOM 1293 O O . GLN A 1 171 ? 17.707 14.920 -17.574 1.00 96.81 171 GLN A O 1
ATOM 1298 N N . ASP A 1 172 ? 17.965 14.999 -15.338 1.00 96.38 172 ASP A N 1
ATOM 1299 C CA . ASP A 1 172 ? 18.979 13.940 -15.229 1.00 96.38 172 ASP A CA 1
ATOM 1300 C C . ASP A 1 172 ? 18.497 12.641 -15.936 1.00 96.38 172 ASP A C 1
ATOM 1302 O O . ASP A 1 172 ? 19.276 11.961 -16.609 1.00 96.38 172 ASP A O 1
ATOM 1306 N N . ALA A 1 173 ? 17.197 12.314 -15.848 1.00 97.19 173 ALA A N 1
ATOM 1307 C CA . ALA A 1 173 ? 16.571 11.193 -16.558 1.00 97.19 173 ALA A CA 1
ATOM 1308 C C . ALA A 1 173 ? 16.399 11.421 -18.074 1.00 97.19 173 ALA A C 1
ATOM 1310 O O . ALA A 1 173 ? 16.687 10.509 -18.850 1.00 97.19 173 ALA A O 1
ATOM 1311 N N . ILE A 1 174 ? 15.958 12.607 -18.509 1.00 97.31 174 ILE A N 1
ATOM 1312 C CA . ILE A 1 174 ? 15.827 12.970 -19.934 1.00 97.31 174 ILE A CA 1
ATOM 1313 C C . ILE A 1 174 ? 17.190 12.904 -20.635 1.00 97.31 174 ILE A C 1
ATOM 1315 O O . ILE A 1 174 ? 17.310 12.281 -21.694 1.00 97.31 174 ILE A O 1
ATOM 1319 N N . ASP A 1 175 ? 18.228 13.471 -20.020 1.00 97.31 175 ASP A N 1
ATOM 1320 C CA . ASP A 1 175 ? 19.589 13.491 -20.559 1.00 97.31 175 ASP A CA 1
ATOM 1321 C C . ASP A 1 175 ? 20.153 12.062 -20.662 1.00 97.31 175 ASP A C 1
ATOM 1323 O O . ASP A 1 175 ? 20.642 11.649 -21.719 1.00 97.31 175 ASP A O 1
ATOM 1327 N N . THR A 1 176 ? 19.999 11.264 -19.596 1.00 96.94 176 THR A N 1
ATOM 1328 C CA . THR A 1 176 ? 20.426 9.853 -19.560 1.00 96.94 176 THR A CA 1
ATOM 1329 C C . THR A 1 176 ? 19.733 9.021 -20.641 1.00 96.94 176 THR A C 1
ATOM 1331 O O . THR A 1 176 ? 20.396 8.270 -21.360 1.00 96.94 176 THR A O 1
ATOM 1334 N N . LEU A 1 177 ? 18.412 9.163 -20.799 1.00 96.88 177 LEU A N 1
ATOM 1335 C CA . LEU A 1 177 ? 17.655 8.430 -21.814 1.00 96.88 177 LEU A CA 1
ATOM 1336 C C . LEU A 1 177 ? 18.009 8.884 -23.234 1.00 96.88 177 LEU A C 1
ATOM 1338 O O . LEU A 1 177 ? 18.135 8.039 -24.114 1.00 96.88 177 LEU A O 1
ATOM 1342 N N . THR A 1 178 ? 18.255 10.174 -23.465 1.00 97.00 178 THR A N 1
ATOM 1343 C CA . THR A 1 178 ? 18.672 10.696 -24.780 1.00 97.00 178 THR A CA 1
ATOM 1344 C C . THR A 1 178 ? 20.029 10.122 -25.214 1.00 97.00 178 THR A C 1
ATOM 1346 O O . THR A 1 178 ? 20.185 9.640 -26.343 1.00 97.00 178 THR A O 1
ATOM 1349 N N . VAL A 1 179 ? 21.004 10.077 -24.300 1.00 96.81 179 VAL A N 1
ATOM 1350 C CA . VAL A 1 179 ? 22.309 9.435 -24.544 1.00 96.81 179 VAL A CA 1
ATOM 1351 C C . VAL A 1 179 ? 22.155 7.921 -24.749 1.00 96.81 179 VAL A C 1
ATOM 1353 O O . VAL A 1 179 ? 22.788 7.344 -25.634 1.00 96.81 179 VAL A O 1
ATOM 1356 N N . ALA A 1 180 ? 21.275 7.262 -23.992 1.00 96.38 180 ALA A N 1
ATOM 1357 C CA . ALA A 1 180 ? 21.001 5.838 -24.163 1.00 96.38 180 ALA A CA 1
ATOM 1358 C C . ALA A 1 180 ? 20.336 5.506 -25.513 1.00 96.38 180 ALA A C 1
ATOM 1360 O O . ALA A 1 180 ? 20.750 4.548 -26.162 1.00 96.38 180 ALA A O 1
ATOM 1361 N N . ILE A 1 181 ? 19.364 6.306 -25.970 1.00 97.19 181 ILE A N 1
ATOM 1362 C CA . ILE A 1 181 ? 18.681 6.131 -27.265 1.00 97.19 181 ILE A CA 1
ATOM 1363 C C . ILE A 1 181 ? 19.687 6.224 -28.411 1.00 97.19 181 ILE A C 1
ATOM 1365 O O . ILE A 1 181 ? 19.739 5.331 -29.251 1.00 97.19 181 ILE A O 1
ATOM 1369 N N . THR A 1 182 ? 20.523 7.265 -28.430 1.00 96.44 182 THR A N 1
ATOM 1370 C CA . THR A 1 182 ? 21.532 7.447 -29.492 1.00 96.44 182 THR A CA 1
ATOM 1371 C C . THR A 1 182 ? 22.570 6.320 -29.516 1.00 96.44 182 THR A C 1
ATOM 1373 O O . THR A 1 182 ? 22.945 5.857 -30.595 1.00 96.44 182 THR A O 1
ATOM 1376 N N . ARG A 1 183 ? 22.972 5.799 -28.348 1.00 95.50 183 ARG A N 1
ATOM 1377 C CA . ARG A 1 183 ? 23.810 4.592 -28.242 1.00 95.50 183 ARG A CA 1
ATOM 1378 C C . ARG A 1 183 ? 23.100 3.333 -28.756 1.00 95.50 183 ARG A C 1
ATOM 1380 O O . ARG A 1 183 ? 23.724 2.551 -29.470 1.00 95.50 183 ARG A O 1
ATOM 1387 N N . ALA A 1 184 ? 21.836 3.124 -28.389 1.00 95.62 184 ALA A N 1
ATOM 1388 C CA . ALA A 1 184 ? 21.056 1.964 -28.814 1.00 95.62 184 ALA A CA 1
ATOM 1389 C C . ALA A 1 184 ? 20.827 1.975 -30.333 1.00 95.62 184 ALA A C 1
ATOM 1391 O O . ALA A 1 184 ? 21.109 0.982 -30.993 1.00 95.62 184 ALA A O 1
ATOM 1392 N N . GLU A 1 185 ? 20.457 3.121 -30.912 1.00 96.00 185 GLU A N 1
ATOM 1393 C CA . GLU A 1 185 ? 20.336 3.287 -32.365 1.00 96.00 185 GLU A CA 1
ATOM 1394 C C . GLU A 1 185 ? 21.631 2.969 -33.117 1.00 96.00 185 GLU A C 1
ATOM 1396 O O . GLU A 1 185 ? 21.588 2.379 -34.195 1.00 96.00 185 GLU A O 1
ATOM 1401 N N . ALA A 1 186 ? 22.784 3.388 -32.587 1.00 95.19 186 ALA A N 1
ATOM 1402 C CA . ALA A 1 186 ? 24.077 3.106 -33.202 1.00 95.19 186 ALA A CA 1
ATOM 1403 C C . ALA A 1 186 ? 24.417 1.606 -33.148 1.00 95.19 186 ALA A C 1
ATOM 1405 O O . ALA A 1 186 ? 24.930 1.063 -34.124 1.00 95.19 186 ALA A O 1
ATOM 1406 N N . ALA A 1 187 ? 24.092 0.927 -32.043 1.00 93.50 187 ALA A N 1
ATOM 1407 C CA . ALA A 1 187 ? 24.277 -0.516 -31.903 1.00 93.50 187 ALA A CA 1
ATOM 1408 C C . ALA A 1 187 ? 23.325 -1.320 -32.811 1.00 93.50 187 ALA A C 1
ATOM 1410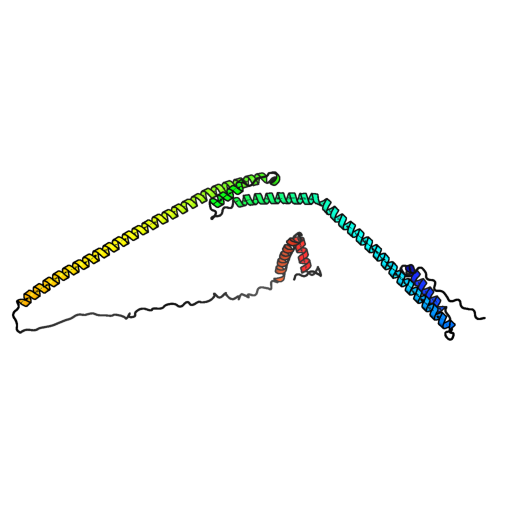 O O . ALA A 1 187 ? 23.767 -2.250 -33.479 1.00 93.50 187 ALA A O 1
ATOM 1411 N N . GLU A 1 188 ? 22.049 -0.930 -32.886 1.00 94.44 188 GLU A N 1
ATOM 1412 C CA . GLU A 1 188 ? 21.040 -1.533 -33.769 1.00 94.44 188 GLU A CA 1
ATOM 1413 C C . GLU A 1 188 ? 21.448 -1.411 -35.251 1.00 94.44 188 GLU A C 1
ATOM 1415 O O . GLU A 1 188 ? 21.405 -2.399 -35.985 1.00 94.44 188 GLU A O 1
ATOM 1420 N N . LYS A 1 189 ? 21.929 -0.233 -35.682 1.00 94.94 189 LYS A N 1
ATOM 1421 C CA . LYS A 1 189 ? 22.441 -0.007 -37.049 1.00 94.94 189 LYS A CA 1
ATOM 1422 C C . LYS A 1 189 ? 23.700 -0.831 -37.335 1.00 94.94 189 LYS A C 1
ATOM 1424 O O . LYS A 1 189 ? 23.736 -1.545 -38.331 1.00 94.94 189 LYS A O 1
ATOM 1429 N N . ALA A 1 190 ? 24.692 -0.806 -36.440 1.00 94.31 190 ALA A N 1
ATOM 1430 C CA . ALA A 1 190 ? 25.932 -1.568 -36.610 1.00 94.31 190 ALA A CA 1
ATOM 1431 C C . ALA A 1 190 ? 25.699 -3.091 -36.655 1.00 94.31 190 ALA A C 1
ATOM 1433 O O . ALA A 1 190 ? 26.388 -3.798 -37.390 1.00 94.31 190 ALA A O 1
ATOM 1434 N N . GLN A 1 191 ? 24.715 -3.604 -35.907 1.00 93.06 191 GLN A N 1
ATOM 1435 C CA . GLN A 1 191 ? 24.315 -5.011 -35.971 1.00 93.06 191 GLN A CA 1
ATOM 1436 C C . GLN A 1 191 ? 23.661 -5.351 -37.320 1.00 93.06 191 GLN A C 1
ATOM 1438 O O . GLN A 1 191 ? 24.032 -6.354 -37.926 1.00 93.06 191 GLN A O 1
ATOM 1443 N N . ALA A 1 192 ? 22.748 -4.512 -37.820 1.00 94.62 192 ALA A N 1
ATOM 1444 C CA . ALA A 1 192 ? 22.108 -4.715 -39.123 1.00 94.62 192 ALA A CA 1
ATOM 1445 C C . ALA A 1 192 ? 23.116 -4.651 -40.288 1.00 94.62 192 ALA A C 1
ATOM 1447 O O . ALA A 1 192 ? 23.096 -5.503 -41.175 1.00 94.62 192 ALA A O 1
ATOM 1448 N N . GLU A 1 193 ? 24.053 -3.698 -40.257 1.00 96.00 193 GLU A N 1
ATOM 1449 C CA . GLU A 1 193 ? 25.157 -3.609 -41.223 1.00 96.00 193 GLU A CA 1
ATOM 1450 C C . GLU A 1 193 ? 26.053 -4.859 -41.177 1.00 96.00 193 GLU A C 1
ATOM 1452 O O . GLU A 1 193 ? 26.408 -5.410 -42.219 1.00 96.00 193 GLU A O 1
ATOM 1457 N N . LEU A 1 194 ? 26.375 -5.362 -39.979 1.00 95.19 194 LEU A N 1
ATOM 1458 C CA . LEU A 1 194 ? 27.158 -6.586 -39.797 1.00 95.19 194 LEU A CA 1
ATOM 1459 C C . LEU A 1 194 ? 26.418 -7.845 -40.284 1.00 95.19 194 LEU A C 1
ATOM 1461 O O . LEU A 1 194 ? 27.053 -8.780 -40.775 1.00 95.19 194 LEU A O 1
ATOM 1465 N N . GLU A 1 195 ? 25.093 -7.892 -40.160 1.00 95.44 195 GLU A N 1
ATOM 1466 C CA . GLU A 1 195 ? 24.265 -8.992 -40.662 1.00 95.44 195 GLU A CA 1
ATOM 1467 C C . GLU A 1 195 ? 24.148 -8.972 -42.192 1.00 95.44 195 GLU A C 1
ATOM 1469 O O . GLU A 1 195 ? 24.376 -10.009 -42.817 1.00 95.44 195 GLU A O 1
ATOM 1474 N N . GLU A 1 196 ? 23.932 -7.815 -42.822 1.00 95.44 196 GLU A N 1
ATOM 1475 C CA . GLU A 1 196 ? 23.960 -7.704 -44.289 1.00 95.44 196 GLU A CA 1
ATOM 1476 C C . GLU A 1 196 ? 25.358 -7.982 -44.869 1.00 95.44 196 GLU A C 1
ATOM 1478 O O . GLU A 1 196 ? 25.474 -8.689 -45.871 1.00 95.44 196 GLU A O 1
ATOM 1483 N N . LEU A 1 197 ? 26.439 -7.542 -44.212 1.00 95.62 197 LEU A N 1
ATOM 1484 C CA . LEU A 1 197 ? 27.807 -7.910 -44.606 1.00 95.62 197 LEU A CA 1
ATOM 1485 C C . LEU A 1 197 ? 28.030 -9.430 -44.553 1.00 95.62 197 LEU A C 1
ATOM 1487 O O . LEU A 1 197 ? 28.597 -9.997 -45.488 1.00 95.62 197 LEU A O 1
ATOM 1491 N N . ARG A 1 198 ? 27.539 -10.109 -43.505 1.00 96.25 198 ARG A N 1
ATOM 1492 C CA . ARG A 1 198 ? 27.581 -11.580 -43.401 1.00 96.25 198 ARG A CA 1
ATOM 1493 C C . ARG A 1 198 ? 26.760 -12.262 -44.494 1.00 96.25 198 ARG A C 1
ATOM 1495 O O . ARG A 1 198 ? 27.211 -13.278 -45.019 1.00 96.25 198 ARG A O 1
ATOM 1502 N N . ARG A 1 199 ? 25.592 -11.720 -44.857 1.00 96.25 199 ARG A N 1
ATOM 1503 C CA . ARG A 1 199 ? 24.761 -12.241 -45.955 1.00 96.25 199 ARG A CA 1
ATOM 1504 C C . ARG A 1 199 ? 25.466 -12.111 -47.303 1.00 96.25 199 ARG A C 1
ATOM 1506 O O . ARG A 1 199 ? 25.663 -13.120 -47.970 1.00 96.25 199 ARG A O 1
ATOM 1513 N N . VAL A 1 200 ? 25.933 -10.912 -47.656 1.00 96.56 200 VAL A N 1
ATOM 1514 C CA . VAL A 1 200 ? 26.666 -10.655 -48.909 1.00 96.56 200 VAL A CA 1
ATOM 1515 C C . VAL A 1 200 ? 27.941 -11.498 -48.998 1.00 96.56 200 VAL A C 1
ATOM 1517 O O . VAL A 1 200 ? 28.290 -11.969 -50.080 1.00 96.56 200 VAL A O 1
ATOM 1520 N N . GLN A 1 201 ? 28.636 -11.727 -47.880 1.00 94.94 201 GLN A N 1
ATOM 1521 C CA . GLN A 1 201 ? 29.796 -12.615 -47.854 1.00 94.94 201 GLN A CA 1
ATOM 1522 C C . GLN A 1 201 ? 29.395 -14.086 -48.052 1.00 94.94 201 GLN A C 1
ATOM 1524 O O . GLN A 1 201 ? 29.949 -14.740 -48.927 1.00 94.94 201 GLN A O 1
ATOM 1529 N N . ALA A 1 202 ? 28.379 -14.587 -47.343 1.00 95.94 202 ALA A N 1
ATOM 1530 C CA . ALA A 1 202 ? 27.893 -15.958 -47.517 1.00 95.94 202 ALA A CA 1
ATOM 1531 C C . ALA A 1 202 ? 27.351 -16.237 -48.935 1.00 95.94 202 ALA A C 1
ATOM 1533 O O . ALA A 1 202 ? 27.539 -17.339 -49.453 1.00 95.94 202 ALA A O 1
ATOM 1534 N N . GLU A 1 203 ? 26.716 -15.246 -49.572 1.00 95.56 203 GLU A N 1
ATOM 1535 C CA . GLU A 1 203 ? 26.255 -15.298 -50.966 1.00 95.56 203 GLU A CA 1
ATOM 1536 C C . GLU A 1 203 ? 27.433 -15.352 -51.957 1.00 95.56 203 GLU A C 1
ATOM 1538 O O . GLU A 1 203 ? 27.407 -16.158 -52.889 1.00 95.56 203 GLU A O 1
ATOM 1543 N N . ARG A 1 204 ? 28.505 -14.573 -51.733 1.00 95.12 204 ARG A N 1
ATOM 1544 C CA . ARG A 1 204 ? 29.752 -14.664 -52.520 1.00 95.12 204 ARG A CA 1
ATOM 1545 C C . ARG A 1 204 ? 30.427 -16.017 -52.351 1.00 95.12 204 ARG A C 1
ATOM 1547 O O . ARG A 1 204 ? 30.661 -16.697 -53.343 1.00 95.12 204 ARG A O 1
ATOM 1554 N N . ASP A 1 205 ? 30.644 -16.447 -51.110 1.00 94.56 205 ASP A N 1
ATOM 1555 C CA . ASP A 1 205 ? 31.268 -17.734 -50.807 1.00 94.56 205 ASP A CA 1
ATOM 1556 C C . ASP A 1 205 ? 30.450 -18.905 -51.395 1.00 94.56 205 ASP A C 1
ATOM 1558 O O . ASP A 1 205 ? 31.007 -19.941 -51.753 1.00 94.56 205 ASP A O 1
ATOM 1562 N N . ALA A 1 206 ? 29.121 -18.771 -51.502 1.00 95.31 206 ALA A N 1
ATOM 1563 C CA . ALA A 1 206 ? 28.259 -19.747 -52.168 1.00 95.31 206 ALA A CA 1
ATOM 1564 C C . ALA A 1 206 ? 28.397 -19.716 -53.697 1.00 95.31 206 ALA A C 1
ATOM 1566 O O . ALA A 1 206 ? 28.516 -20.779 -54.304 1.00 95.31 206 ALA A O 1
ATOM 1567 N N . ALA A 1 207 ? 28.425 -18.529 -54.310 1.00 95.50 207 ALA A N 1
ATOM 1568 C CA . ALA A 1 207 ? 28.622 -18.373 -55.749 1.00 95.50 207 ALA A CA 1
ATOM 1569 C C . ALA A 1 207 ? 30.011 -18.854 -56.204 1.00 95.50 207 ALA A C 1
ATOM 1571 O O . ALA A 1 207 ? 30.126 -19.485 -57.252 1.00 95.50 207 ALA A O 1
ATOM 1572 N N . ASP A 1 208 ? 31.057 -18.615 -55.411 1.00 94.06 208 ASP A N 1
ATOM 1573 C CA . ASP A 1 208 ? 32.407 -19.096 -55.709 1.00 94.06 208 ASP A CA 1
ATOM 1574 C C . ASP A 1 208 ? 32.521 -20.617 -55.522 1.00 94.06 208 ASP A C 1
ATOM 1576 O O . ASP A 1 208 ? 32.998 -21.290 -56.434 1.00 94.06 208 ASP A O 1
ATOM 1580 N N . ARG A 1 209 ? 31.936 -21.203 -54.463 1.00 94.75 209 ARG A N 1
ATOM 1581 C CA . ARG A 1 209 ? 31.792 -22.672 -54.364 1.00 94.75 209 ARG A CA 1
ATOM 1582 C C . ARG A 1 209 ? 31.004 -23.274 -55.532 1.00 94.75 209 ARG A C 1
ATOM 1584 O O . ARG A 1 209 ? 31.322 -24.379 -55.963 1.00 94.75 209 ARG A O 1
ATOM 1591 N N . GLN A 1 210 ? 29.980 -22.586 -56.044 1.00 94.50 210 GLN A N 1
ATOM 1592 C CA . GLN A 1 210 ? 29.235 -23.048 -57.218 1.00 94.50 210 GLN A CA 1
ATOM 1593 C C . GLN A 1 210 ? 30.114 -23.009 -58.477 1.00 94.50 210 GLN A C 1
ATOM 1595 O O . GLN A 1 210 ? 30.164 -24.001 -59.197 1.00 94.50 210 GLN A O 1
ATOM 1600 N N . ARG A 1 211 ? 30.869 -21.926 -58.709 1.00 94.75 211 ARG A N 1
ATOM 1601 C CA . ARG A 1 211 ? 31.836 -21.827 -59.820 1.00 94.75 211 ARG A CA 1
ATOM 1602 C C . ARG A 1 211 ? 32.912 -22.908 -59.746 1.00 94.75 211 ARG A C 1
ATOM 1604 O O . ARG A 1 211 ? 33.246 -23.495 -60.769 1.00 94.75 211 ARG A O 1
ATOM 1611 N N . GLU A 1 212 ? 33.435 -23.194 -58.555 1.00 94.19 212 GLU A N 1
ATOM 1612 C CA . GLU A 1 212 ? 34.395 -24.282 -58.330 1.00 94.19 212 GLU A CA 1
ATOM 1613 C C . GLU A 1 212 ? 33.785 -25.654 -58.651 1.00 94.19 212 GLU A C 1
ATOM 1615 O O . GLU A 1 212 ? 34.429 -26.470 -59.309 1.00 94.19 212 GLU A O 1
ATOM 1620 N N . GLN A 1 213 ? 32.533 -25.905 -58.250 1.00 94.38 213 GLN A N 1
ATOM 1621 C CA . GLN A 1 213 ? 31.815 -27.144 -58.570 1.00 94.38 213 GLN A CA 1
ATOM 1622 C C . GLN A 1 213 ? 31.504 -27.273 -60.067 1.00 94.38 213 GLN A C 1
ATOM 1624 O O . GLN A 1 213 ? 31.696 -28.347 -60.632 1.00 94.38 213 GLN A O 1
ATOM 1629 N N . GLU A 1 214 ? 31.077 -26.195 -60.726 1.00 93.88 214 GLU A N 1
ATOM 1630 C CA . GLU A 1 214 ? 30.831 -26.155 -62.172 1.00 93.88 214 GLU A CA 1
ATOM 1631 C C . GLU A 1 214 ? 32.128 -26.361 -62.966 1.00 93.88 214 GLU A C 1
ATOM 1633 O O . GLU A 1 214 ? 32.156 -27.176 -63.887 1.00 93.88 214 GLU A O 1
ATOM 1638 N N . ALA A 1 215 ? 33.226 -25.707 -62.577 1.00 93.56 215 ALA A N 1
ATOM 1639 C CA . ALA A 1 215 ? 34.537 -25.893 -63.197 1.00 93.56 215 ALA A CA 1
ATOM 1640 C C . ALA A 1 215 ? 35.091 -27.311 -62.972 1.00 93.56 215 ALA A C 1
ATOM 1642 O O . ALA A 1 215 ? 35.629 -27.915 -63.900 1.00 93.56 215 ALA A O 1
ATOM 1643 N N . ALA A 1 216 ? 34.920 -27.883 -61.775 1.00 94.12 216 ALA A N 1
ATOM 1644 C CA . ALA A 1 216 ? 35.302 -29.265 -61.487 1.00 94.12 216 ALA A CA 1
ATOM 1645 C C . ALA A 1 216 ? 34.450 -30.279 -62.273 1.00 94.12 216 ALA A C 1
ATOM 1647 O O . ALA A 1 216 ? 34.983 -31.276 -62.762 1.00 94.12 216 ALA A O 1
ATOM 1648 N N . ALA A 1 217 ? 33.150 -30.017 -62.444 1.00 94.12 217 ALA A N 1
ATOM 1649 C CA . ALA A 1 217 ? 32.264 -30.834 -63.268 1.00 94.12 217 ALA A CA 1
ATOM 1650 C C . ALA A 1 217 ? 32.652 -30.767 -64.754 1.00 94.12 217 ALA A C 1
ATOM 1652 O O . ALA A 1 217 ? 32.808 -31.812 -65.381 1.00 94.12 217 ALA A O 1
ATOM 1653 N N . GLN A 1 218 ? 32.903 -29.567 -65.291 1.00 92.94 218 GLN A N 1
ATOM 1654 C CA . GLN A 1 218 ? 33.381 -29.369 -66.665 1.00 92.94 218 GLN A CA 1
ATOM 1655 C C . GLN A 1 218 ? 34.741 -30.038 -66.902 1.00 92.94 218 GLN A C 1
ATOM 1657 O O . GLN A 1 218 ? 34.929 -30.689 -67.926 1.00 92.94 218 GLN A O 1
ATOM 1662 N N . ALA A 1 219 ? 35.678 -29.946 -65.952 1.00 93.19 219 ALA A N 1
ATOM 1663 C CA . ALA A 1 219 ? 36.964 -30.638 -66.037 1.00 93.19 219 ALA A CA 1
ATOM 1664 C C . ALA A 1 219 ? 36.798 -32.170 -66.023 1.00 93.19 219 ALA A C 1
ATOM 1666 O O . ALA A 1 219 ? 37.438 -32.869 -66.807 1.00 93.19 219 ALA A O 1
ATOM 1667 N N . ALA A 1 220 ? 35.904 -32.698 -65.180 1.00 93.12 220 ALA A N 1
ATOM 1668 C CA . ALA A 1 220 ? 35.603 -34.127 -65.126 1.00 93.12 220 ALA A CA 1
ATOM 1669 C C . ALA A 1 220 ? 34.864 -34.636 -66.380 1.00 93.12 220 ALA A C 1
ATOM 1671 O O . ALA A 1 220 ? 35.080 -35.775 -66.792 1.00 93.12 220 ALA A O 1
ATOM 1672 N N . GLU A 1 221 ? 34.008 -33.820 -66.999 1.00 91.81 221 GLU A N 1
ATOM 1673 C CA . GLU A 1 221 ? 33.343 -34.132 -68.269 1.00 91.81 221 GLU A CA 1
ATOM 1674 C C . GLU A 1 221 ? 34.322 -34.077 -69.449 1.00 91.81 221 GLU A C 1
ATOM 1676 O O . GLU A 1 221 ? 34.371 -35.014 -70.247 1.00 91.81 221 GLU A O 1
ATOM 1681 N N . ALA A 1 222 ? 35.167 -33.045 -69.515 1.00 92.06 222 ALA A N 1
ATOM 1682 C CA . ALA A 1 222 ? 36.220 -32.932 -70.518 1.00 92.06 222 ALA A CA 1
ATOM 1683 C C . ALA A 1 222 ? 37.190 -34.121 -70.451 1.00 92.06 222 ALA A C 1
ATOM 1685 O O . ALA A 1 222 ? 37.498 -34.715 -71.482 1.00 92.06 222 ALA A O 1
ATOM 1686 N N . GLU A 1 223 ? 37.622 -34.532 -69.255 1.00 91.62 223 GLU A N 1
ATOM 1687 C CA . GLU A 1 223 ? 38.512 -35.688 -69.108 1.00 91.62 223 GLU A CA 1
ATOM 1688 C C . GLU A 1 223 ? 37.814 -37.013 -69.455 1.00 91.62 223 GLU A C 1
ATOM 1690 O O . GLU A 1 223 ? 38.412 -37.866 -70.108 1.00 91.62 223 GLU A O 1
ATOM 1695 N N . ARG A 1 224 ? 36.522 -37.176 -69.127 1.00 92.81 224 ARG A N 1
ATOM 1696 C CA . ARG A 1 224 ? 35.719 -38.321 -69.605 1.00 92.81 224 ARG A CA 1
ATOM 1697 C C . ARG A 1 224 ? 35.665 -38.378 -71.130 1.00 92.81 224 ARG A C 1
ATOM 1699 O O . ARG A 1 224 ? 35.843 -39.456 -71.693 1.00 92.81 224 ARG A O 1
ATOM 1706 N N . LEU A 1 225 ? 35.441 -37.241 -71.791 1.00 92.62 225 LEU A N 1
ATOM 1707 C CA . LEU A 1 225 ? 35.396 -37.160 -73.249 1.00 92.62 225 LEU A CA 1
ATOM 1708 C C . LEU A 1 225 ? 36.761 -37.483 -73.874 1.00 92.62 225 LEU A C 1
ATOM 1710 O O . LEU A 1 225 ? 36.812 -38.223 -74.852 1.00 92.62 225 LEU A O 1
ATOM 1714 N N . ARG A 1 226 ? 37.863 -36.995 -73.288 1.00 92.00 226 ARG A N 1
ATOM 1715 C CA . ARG A 1 226 ? 39.232 -37.311 -73.736 1.00 92.00 226 ARG A CA 1
ATOM 1716 C C . ARG A 1 226 ? 39.551 -38.798 -73.583 1.00 92.00 226 ARG A C 1
ATOM 1718 O O . ARG A 1 226 ? 40.009 -39.412 -74.539 1.00 92.00 226 ARG A O 1
ATOM 1725 N N . VAL A 1 227 ? 39.227 -39.400 -72.437 1.00 92.62 227 VAL A N 1
ATOM 1726 C CA . VAL A 1 227 ? 39.405 -40.845 -72.205 1.00 92.62 227 VAL A CA 1
ATOM 1727 C C . VAL A 1 227 ? 38.577 -41.684 -73.184 1.00 92.62 227 VAL A C 1
ATOM 1729 O O . VAL A 1 227 ? 39.057 -42.716 -73.650 1.00 92.62 227 VAL A O 1
ATOM 1732 N N . GLU A 1 228 ? 37.359 -41.265 -73.537 1.00 91.00 228 GLU A N 1
ATOM 1733 C CA . GLU A 1 228 ? 36.547 -41.996 -74.518 1.00 91.00 228 GLU A CA 1
ATOM 1734 C C . GLU A 1 228 ? 37.047 -41.799 -75.961 1.00 91.00 228 GLU A C 1
ATOM 1736 O O . GLU A 1 228 ? 37.098 -42.765 -76.717 1.00 91.00 228 GLU A O 1
ATOM 1741 N N . GLN A 1 229 ? 37.538 -40.608 -76.322 1.00 89.25 229 GLN A N 1
ATOM 1742 C CA . GLN A 1 229 ? 38.231 -40.375 -77.598 1.00 89.25 229 GLN A CA 1
ATOM 1743 C C . GLN A 1 229 ? 39.507 -41.224 -77.721 1.00 89.25 229 GLN A C 1
ATOM 1745 O O . GLN A 1 229 ? 39.723 -41.868 -78.745 1.00 89.25 229 GLN A O 1
ATOM 1750 N N . GLU A 1 230 ? 40.329 -41.299 -76.670 1.00 89.12 230 GLU A N 1
ATOM 1751 C CA . GLU A 1 230 ? 41.524 -42.154 -76.636 1.00 89.12 230 GLU A CA 1
ATOM 1752 C C . GLU A 1 230 ? 41.169 -43.648 -76.747 1.00 89.12 230 GLU A C 1
ATOM 1754 O O . GLU A 1 230 ? 41.873 -44.403 -77.421 1.00 89.12 230 GLU A O 1
ATOM 1759 N N . ARG A 1 231 ? 40.046 -44.084 -76.156 1.00 86.69 231 ARG A N 1
ATOM 1760 C CA . ARG A 1 231 ? 39.509 -45.447 -76.332 1.00 86.69 231 ARG A CA 1
ATOM 1761 C C . ARG A 1 231 ? 39.020 -45.704 -77.751 1.00 86.69 231 ARG A C 1
ATOM 1763 O O . ARG A 1 231 ? 39.302 -46.775 -78.285 1.00 86.69 231 ARG A O 1
ATOM 1770 N N . GLU A 1 232 ? 38.308 -44.759 -78.360 1.00 88.19 232 GLU A N 1
ATOM 1771 C CA . GLU A 1 232 ? 37.860 -44.868 -79.748 1.00 88.19 232 GLU A CA 1
ATOM 1772 C C . GLU A 1 232 ? 39.039 -44.959 -80.719 1.00 88.19 232 GLU A C 1
ATOM 1774 O O . GLU A 1 232 ? 39.045 -45.841 -81.576 1.00 88.19 232 GLU A O 1
ATOM 1779 N N . GLU A 1 233 ? 40.044 -44.091 -80.588 1.00 86.19 233 GLU A N 1
ATOM 1780 C CA . GLU A 1 233 ? 41.242 -44.133 -81.432 1.00 86.19 233 GLU A CA 1
ATOM 1781 C C . GLU A 1 233 ? 42.044 -45.417 -81.202 1.00 86.19 233 GLU A C 1
ATOM 1783 O O . GLU A 1 233 ? 42.430 -46.081 -82.164 1.00 86.19 233 GLU A O 1
ATOM 1788 N N . LEU A 1 234 ? 42.206 -45.865 -79.952 1.00 86.12 234 LEU A N 1
ATOM 1789 C CA . LEU A 1 234 ? 42.831 -47.158 -79.668 1.00 86.12 234 LEU A CA 1
ATOM 1790 C C . LEU A 1 234 ? 42.024 -48.334 -80.250 1.00 86.12 234 LEU A C 1
ATOM 1792 O O . LEU A 1 234 ? 42.615 -49.315 -80.698 1.00 86.12 234 LEU A O 1
ATOM 1796 N N . ALA A 1 235 ? 40.691 -48.252 -80.287 1.00 86.06 235 ALA A N 1
ATOM 1797 C CA . ALA A 1 235 ? 39.836 -49.258 -80.915 1.00 86.06 235 ALA A CA 1
ATOM 1798 C C . ALA A 1 235 ? 39.918 -49.224 -82.453 1.00 86.06 235 ALA A C 1
ATOM 1800 O O . ALA A 1 235 ? 39.943 -50.287 -83.074 1.00 86.06 235 ALA A O 1
ATOM 1801 N N . LYS A 1 236 ? 40.017 -48.039 -83.073 1.00 85.19 236 LYS A N 1
ATOM 1802 C CA . LYS A 1 236 ? 40.269 -47.868 -84.518 1.00 85.19 236 LYS A CA 1
ATOM 1803 C C . LYS A 1 236 ? 41.636 -48.449 -84.896 1.00 85.19 236 LYS A C 1
ATOM 1805 O O . LYS A 1 236 ? 41.718 -49.244 -85.827 1.00 85.19 236 LYS A O 1
ATOM 1810 N N . LEU A 1 237 ? 42.680 -48.143 -84.122 1.00 82.69 237 LEU A N 1
ATOM 1811 C CA . LEU A 1 237 ? 44.028 -48.694 -84.302 1.00 82.69 237 LEU A CA 1
ATOM 1812 C C . LEU A 1 237 ? 44.063 -50.218 -84.124 1.00 82.69 237 LEU A C 1
ATOM 1814 O O . LEU A 1 237 ? 44.670 -50.902 -84.942 1.00 82.69 237 LEU A O 1
ATOM 1818 N N . ARG A 1 238 ? 43.373 -50.771 -83.115 1.00 82.19 238 ARG A N 1
ATOM 1819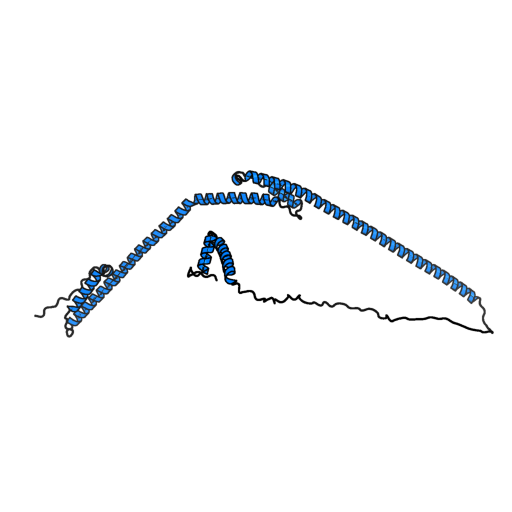 C CA . ARG A 1 238 ? 43.254 -52.231 -82.938 1.00 82.19 238 ARG A CA 1
ATOM 1820 C C . ARG A 1 238 ? 42.549 -52.904 -84.110 1.00 82.19 238 ARG A C 1
ATOM 1822 O O . ARG A 1 238 ? 43.066 -53.898 -84.601 1.00 82.19 238 ARG A O 1
ATOM 1829 N N . ARG A 1 239 ? 41.441 -52.341 -84.607 1.00 79.69 239 ARG A N 1
ATOM 1830 C CA . ARG A 1 239 ? 40.760 -52.854 -85.809 1.00 79.69 239 ARG A CA 1
ATOM 1831 C C . ARG A 1 239 ? 41.669 -52.806 -87.034 1.00 79.69 239 ARG A C 1
ATOM 1833 O O . ARG A 1 239 ? 41.768 -53.802 -87.731 1.00 79.69 239 ARG A O 1
ATOM 1840 N N . ALA A 1 240 ? 42.405 -51.714 -87.247 1.00 79.19 240 ALA A N 1
ATOM 1841 C CA . ALA A 1 240 ? 43.376 -51.620 -88.337 1.00 79.19 240 ALA A CA 1
ATOM 1842 C C . ALA A 1 240 ? 44.547 -52.617 -88.185 1.00 79.19 240 ALA A C 1
ATOM 1844 O O . ALA A 1 240 ? 45.038 -53.155 -89.175 1.00 79.19 240 ALA A O 1
ATOM 1845 N N . ASP A 1 241 ? 44.997 -52.908 -86.962 1.00 77.38 241 ASP A N 1
ATOM 1846 C CA . ASP A 1 241 ? 45.988 -53.957 -86.688 1.00 77.38 241 ASP A CA 1
ATOM 1847 C C . ASP A 1 241 ? 45.433 -55.369 -86.907 1.00 77.38 241 ASP A C 1
ATOM 1849 O O . ASP A 1 241 ? 46.148 -56.233 -87.410 1.00 77.38 241 ASP A O 1
ATOM 1853 N N . GLU A 1 242 ? 44.180 -55.613 -86.530 1.00 75.12 242 GLU A N 1
ATOM 1854 C CA . GLU A 1 242 ? 43.465 -56.874 -86.740 1.00 75.12 242 GLU A CA 1
ATOM 1855 C C . GLU A 1 242 ? 43.185 -57.104 -88.233 1.00 75.12 242 GLU A C 1
ATOM 1857 O O . GLU A 1 242 ? 43.440 -58.196 -88.729 1.00 75.12 242 GLU A O 1
ATOM 1862 N N . GLU A 1 243 ? 42.786 -56.071 -88.980 1.00 74.50 243 GLU A N 1
ATOM 1863 C CA . GLU A 1 243 ? 42.630 -56.089 -90.440 1.00 74.50 243 GLU A CA 1
ATOM 1864 C C . GLU A 1 243 ? 43.970 -56.313 -91.155 1.00 74.50 243 GLU A C 1
ATOM 1866 O O . GLU A 1 243 ? 44.045 -57.146 -92.059 1.00 74.50 243 GLU A O 1
ATOM 1871 N N . ARG A 1 244 ? 45.057 -55.652 -90.722 1.00 71.00 244 ARG A N 1
ATOM 1872 C CA . ARG A 1 244 ? 46.407 -55.910 -91.259 1.00 71.00 244 ARG A CA 1
ATOM 1873 C C . ARG A 1 244 ? 46.857 -57.345 -90.996 1.00 71.00 244 ARG A C 1
ATOM 1875 O O . ARG A 1 244 ? 47.307 -58.006 -91.927 1.00 71.00 244 ARG A O 1
ATOM 1882 N N . LYS A 1 245 ? 46.677 -57.858 -89.775 1.00 71.88 245 LYS A N 1
ATOM 1883 C CA . LYS A 1 245 ? 47.010 -59.250 -89.419 1.00 71.88 245 LYS A CA 1
ATOM 1884 C C . LYS A 1 245 ? 46.113 -60.264 -90.129 1.00 71.88 245 LYS A C 1
ATOM 1886 O O . LYS A 1 245 ? 46.586 -61.343 -90.465 1.00 71.88 245 LYS A O 1
ATOM 1891 N N . ALA A 1 246 ? 44.852 -59.931 -90.402 1.00 67.25 246 ALA A N 1
ATOM 1892 C CA . ALA A 1 246 ? 43.955 -60.763 -91.198 1.00 67.25 246 ALA A CA 1
ATOM 1893 C C . ALA A 1 246 ? 44.368 -60.792 -92.679 1.00 67.25 246 ALA A C 1
ATOM 1895 O O . ALA A 1 246 ? 44.356 -61.861 -93.283 1.00 67.25 246 ALA A O 1
ATOM 1896 N N . ALA A 1 247 ? 44.793 -59.661 -93.251 1.00 60.62 247 ALA A N 1
ATOM 1897 C CA . ALA A 1 247 ? 45.338 -59.598 -94.608 1.00 60.62 247 ALA A CA 1
ATOM 1898 C C . ALA A 1 247 ? 46.687 -60.332 -94.736 1.00 60.62 247 ALA A C 1
ATOM 1900 O O . ALA A 1 247 ? 46.936 -60.997 -95.740 1.00 60.62 247 ALA A O 1
ATOM 1901 N N . GLU A 1 248 ? 47.536 -60.259 -93.709 1.00 57.88 248 GLU A N 1
ATOM 1902 C CA . GLU A 1 248 ? 48.803 -60.993 -93.625 1.00 57.88 248 GLU A CA 1
ATOM 1903 C C . GLU A 1 248 ? 48.565 -62.508 -93.475 1.00 57.88 248 GLU A C 1
ATOM 1905 O O . GLU A 1 248 ? 49.126 -63.298 -94.232 1.00 57.88 248 GLU A O 1
ATOM 1910 N N . ALA A 1 249 ? 47.644 -62.923 -92.597 1.00 57.41 249 ALA A N 1
ATOM 1911 C CA . ALA A 1 249 ? 47.237 -64.322 -92.438 1.00 57.41 249 ALA A CA 1
ATOM 1912 C C . ALA A 1 249 ? 46.526 -64.893 -93.681 1.00 57.41 249 ALA A C 1
ATOM 1914 O O . ALA A 1 249 ? 46.705 -66.066 -94.004 1.00 57.41 249 ALA A O 1
ATOM 1915 N N . ALA A 1 250 ? 45.769 -64.074 -94.419 1.00 55.31 250 ALA A N 1
ATOM 1916 C CA . ALA A 1 250 ? 45.167 -64.456 -95.699 1.00 55.31 250 ALA A CA 1
ATOM 1917 C C . ALA A 1 250 ? 46.200 -64.649 -96.829 1.00 55.31 250 ALA A C 1
ATOM 1919 O O . ALA A 1 250 ? 45.853 -65.187 -97.880 1.00 55.31 250 ALA A O 1
ATOM 1920 N N . ASN A 1 251 ? 47.455 -64.239 -96.618 1.00 51.12 251 ASN A N 1
ATOM 1921 C CA . ASN A 1 251 ? 48.555 -64.353 -97.578 1.00 51.12 251 ASN A CA 1
ATOM 1922 C C . ASN A 1 251 ? 49.703 -65.256 -97.065 1.00 51.12 251 ASN A C 1
ATOM 1924 O O . ASN A 1 251 ? 50.817 -65.206 -97.587 1.00 51.12 251 ASN A O 1
ATOM 1928 N N . ALA A 1 252 ? 49.442 -66.080 -96.040 1.00 33.59 252 ALA A N 1
ATOM 1929 C CA . ALA A 1 252 ? 50.426 -66.941 -95.382 1.00 33.59 252 ALA A CA 1
ATOM 1930 C C . ALA A 1 252 ? 50.230 -68.440 -95.731 1.00 33.59 252 ALA A C 1
ATOM 1932 O O . ALA A 1 252 ? 49.348 -69.093 -95.166 1.00 33.59 252 ALA A O 1
ATOM 1933 N N . PRO A 1 253 ? 51.041 -69.026 -96.637 1.00 40.53 253 PRO A N 1
ATOM 1934 C CA . PRO A 1 253 ? 51.077 -70.475 -96.861 1.00 40.53 253 PRO A CA 1
ATOM 1935 C C . PRO A 1 253 ? 51.746 -71.242 -95.687 1.00 40.53 253 PRO A C 1
ATOM 1937 O O . PRO A 1 253 ? 52.419 -70.634 -94.853 1.00 40.53 253 PRO A O 1
ATOM 1940 N N . PRO A 1 254 ? 51.556 -72.574 -95.578 1.00 38.09 254 PRO A N 1
ATOM 1941 C CA . PRO A 1 254 ? 51.782 -73.315 -94.326 1.00 38.09 254 PRO A CA 1
ATOM 1942 C C . PRO A 1 254 ? 53.205 -73.899 -94.120 1.00 38.09 254 PRO A C 1
ATOM 1944 O O . PRO A 1 254 ? 53.800 -74.356 -95.086 1.00 38.09 254 PRO A O 1
ATOM 1947 N N . VAL A 1 255 ? 53.643 -73.981 -92.840 1.00 33.81 255 VAL A N 1
ATOM 1948 C CA . VAL A 1 255 ? 54.255 -75.157 -92.123 1.00 33.81 255 VAL A CA 1
ATOM 1949 C C . VAL A 1 255 ? 55.528 -75.814 -92.756 1.00 33.81 255 VAL A C 1
ATOM 1951 O O . VAL A 1 255 ? 55.501 -76.168 -93.924 1.00 33.81 255 VAL A O 1
ATOM 1954 N N . ALA A 1 256 ? 56.675 -76.107 -92.099 1.00 30.27 256 ALA A N 1
ATOM 1955 C CA . ALA A 1 256 ? 57.066 -76.288 -90.678 1.00 30.27 256 ALA A CA 1
ATOM 1956 C C . ALA A 1 256 ? 58.620 -76.246 -90.446 1.00 30.27 256 ALA A C 1
ATOM 1958 O O . ALA A 1 256 ? 59.361 -76.250 -91.419 1.00 30.27 256 ALA A O 1
ATOM 1959 N N . ASP A 1 257 ? 59.057 -76.318 -89.166 1.00 29.58 257 ASP A N 1
ATOM 1960 C CA . ASP A 1 257 ? 60.207 -77.076 -88.565 1.00 29.58 257 ASP A CA 1
ATOM 1961 C C . ASP A 1 257 ? 61.668 -77.053 -89.135 1.00 29.58 257 ASP A C 1
ATOM 1963 O O . ASP A 1 257 ? 61.881 -76.973 -90.335 1.00 29.58 257 ASP A O 1
ATOM 1967 N N . ALA A 1 258 ? 62.771 -77.255 -88.370 1.00 29.19 258 ALA A N 1
ATOM 1968 C CA . ALA A 1 258 ? 63.069 -77.172 -86.915 1.00 29.19 258 ALA A CA 1
ATOM 1969 C C . ALA A 1 258 ? 64.590 -77.378 -86.572 1.00 29.19 258 ALA A C 1
ATOM 1971 O O . ALA A 1 258 ? 65.266 -78.129 -87.267 1.00 29.19 258 ALA A O 1
ATOM 1972 N N . LYS A 1 259 ? 65.041 -76.882 -85.388 1.00 32.88 259 LYS A N 1
ATOM 1973 C CA . LYS A 1 259 ? 66.155 -77.390 -84.501 1.00 32.88 259 LYS A CA 1
ATOM 1974 C C . LYS A 1 259 ? 67.641 -77.386 -84.996 1.00 32.88 259 LYS A C 1
ATOM 1976 O O . LYS A 1 259 ? 67.869 -77.283 -86.193 1.00 32.88 259 LYS A O 1
ATOM 1981 N N . PRO A 1 260 ? 68.669 -77.644 -84.127 1.00 43.41 260 PRO A N 1
ATOM 1982 C CA . PRO A 1 260 ? 68.831 -77.397 -82.665 1.00 43.41 260 PRO A CA 1
ATOM 1983 C C . PRO A 1 260 ? 70.231 -76.846 -82.201 1.00 43.41 260 PRO A C 1
ATOM 1985 O O . PRO A 1 260 ? 71.212 -76.930 -82.932 1.00 43.41 260 PRO A O 1
ATOM 1988 N N . GLY A 1 261 ? 70.356 -76.448 -80.916 1.00 28.33 261 GLY A N 1
ATOM 1989 C CA . GLY A 1 261 ? 71.632 -76.245 -80.167 1.00 28.33 261 GLY A CA 1
ATOM 1990 C C . GLY A 1 261 ? 71.940 -74.779 -79.785 1.00 28.33 261 GLY A C 1
ATOM 1991 O O . GLY A 1 261 ? 71.555 -73.889 -80.532 1.00 28.33 261 GLY A O 1
ATOM 1992 N N . SER A 1 262 ? 72.594 -74.433 -78.660 1.00 30.86 262 SER A N 1
ATOM 1993 C CA . SER A 1 262 ? 73.170 -75.194 -77.520 1.00 30.86 262 SER A CA 1
ATOM 1994 C C . SER A 1 262 ? 73.064 -74.395 -76.186 1.00 30.86 262 SER A C 1
ATOM 1996 O O . SER A 1 262 ? 72.639 -73.243 -76.203 1.00 30.86 262 SER A O 1
ATOM 1998 N N . GLU A 1 263 ? 73.392 -74.998 -75.028 1.00 31.45 263 GLU A N 1
ATOM 1999 C CA . GLU A 1 263 ? 73.004 -74.525 -73.667 1.00 31.45 263 GLU A CA 1
ATOM 2000 C C . GLU A 1 263 ? 74.220 -74.392 -72.669 1.00 31.45 263 GLU A C 1
ATOM 2002 O O . GLU A 1 263 ? 75.352 -74.395 -73.153 1.00 31.45 263 GLU A O 1
ATOM 2007 N N . PRO A 1 264 ? 74.074 -74.175 -71.329 1.00 63.50 264 PRO A N 1
ATOM 2008 C CA . PRO A 1 264 ? 74.395 -72.921 -70.612 1.00 63.50 264 PRO A CA 1
ATOM 2009 C C . PRO A 1 264 ? 75.628 -72.985 -69.657 1.00 63.50 264 PRO A C 1
ATOM 2011 O O . PRO A 1 264 ? 76.326 -73.999 -69.614 1.00 63.50 264 PRO A O 1
ATOM 2014 N N . PRO A 1 265 ? 75.938 -71.905 -68.892 1.00 50.25 265 PRO A N 1
ATOM 2015 C CA . PRO A 1 265 ? 75.528 -71.769 -67.463 1.00 50.25 265 PRO A CA 1
ATOM 2016 C C . PRO A 1 265 ? 75.076 -70.316 -67.099 1.00 50.25 265 PRO A C 1
ATOM 2018 O O . PRO A 1 265 ? 75.311 -69.402 -67.879 1.00 50.25 265 PRO A O 1
ATOM 2021 N N . ALA A 1 266 ? 74.310 -69.962 -66.048 1.00 33.75 266 ALA A N 1
ATOM 2022 C CA . ALA A 1 266 ? 74.284 -70.273 -64.597 1.00 33.75 266 ALA A CA 1
ATOM 2023 C C . ALA A 1 266 ? 75.462 -69.673 -63.767 1.00 33.75 266 ALA A C 1
ATOM 2025 O O . ALA A 1 266 ? 76.603 -69.803 -64.191 1.00 33.75 266 ALA A O 1
ATOM 2026 N N . ALA A 1 267 ? 75.309 -69.063 -62.570 1.00 34.81 267 ALA A N 1
ATOM 2027 C CA . ALA A 1 267 ? 74.149 -68.483 -61.848 1.00 34.81 267 ALA A CA 1
ATOM 2028 C C . ALA A 1 267 ? 74.588 -67.667 -60.581 1.00 34.81 267 ALA A C 1
ATOM 2030 O O . ALA A 1 267 ? 75.642 -67.958 -60.025 1.00 34.81 267 ALA A O 1
ATOM 2031 N N . ALA A 1 268 ? 73.703 -66.788 -60.054 1.00 35.81 268 ALA A N 1
ATOM 2032 C CA . ALA A 1 268 ? 73.655 -66.265 -58.654 1.00 35.81 268 ALA A CA 1
ATOM 2033 C C . ALA A 1 268 ? 74.815 -65.331 -58.164 1.00 35.81 268 ALA A C 1
ATOM 2035 O O . ALA A 1 268 ? 75.779 -65.158 -58.909 1.00 35.81 268 ALA A O 1
ATOM 2036 N N . PRO A 1 269 ? 74.778 -64.713 -56.942 1.00 56.56 269 PRO A N 1
ATOM 2037 C CA . PRO A 1 269 ? 73.738 -64.695 -55.886 1.00 56.56 269 PRO A CA 1
ATOM 2038 C C . PRO A 1 269 ? 73.340 -63.293 -55.315 1.00 56.56 269 PRO A C 1
ATOM 2040 O O . PRO A 1 269 ? 73.875 -62.263 -55.710 1.00 56.56 269 PRO A O 1
ATOM 2043 N N . ALA A 1 270 ? 72.426 -63.280 -54.326 1.00 42.97 270 ALA A N 1
ATOM 2044 C CA . ALA A 1 270 ? 72.075 -62.144 -53.439 1.00 42.97 270 ALA A CA 1
ATOM 2045 C C . ALA A 1 270 ? 72.503 -62.408 -51.965 1.00 42.97 270 ALA A C 1
ATOM 2047 O O . ALA A 1 270 ? 73.037 -63.486 -51.689 1.00 42.97 270 ALA A O 1
ATOM 2048 N N . PRO A 1 271 ? 72.336 -61.448 -51.023 1.00 55.03 271 PRO A N 1
ATOM 2049 C CA . PRO A 1 271 ? 71.184 -61.420 -50.077 1.00 55.03 271 PRO A CA 1
ATOM 2050 C C . PRO A 1 271 ? 70.617 -59.971 -49.920 1.00 55.03 271 PRO A C 1
ATOM 2052 O O . PRO A 1 271 ? 70.893 -59.159 -50.795 1.00 55.03 271 PRO A O 1
ATOM 2055 N N . SER A 1 272 ? 69.818 -59.493 -48.940 1.00 39.97 272 SER A N 1
ATOM 2056 C CA . SER A 1 272 ? 69.211 -59.942 -47.652 1.00 39.97 272 SER A CA 1
ATOM 2057 C C . SER A 1 272 ? 67.967 -59.028 -47.373 1.00 39.97 272 SER A C 1
ATOM 2059 O O . SER A 1 272 ? 67.912 -57.960 -47.973 1.00 39.97 272 SER A O 1
ATOM 2061 N N . VAL A 1 273 ? 66.891 -59.269 -46.590 1.00 44.06 273 VAL A N 1
ATOM 2062 C CA . VAL A 1 273 ? 66.542 -60.137 -45.425 1.00 44.06 273 VAL A CA 1
ATOM 2063 C C . VAL A 1 273 ? 67.140 -59.611 -44.094 1.00 44.06 273 VAL A C 1
ATOM 2065 O O . VAL A 1 273 ? 68.355 -59.479 -44.022 1.00 44.06 273 VAL A O 1
ATOM 2068 N N . ALA A 1 274 ? 66.416 -59.263 -43.006 1.00 41.78 274 ALA A N 1
ATOM 2069 C CA . ALA A 1 274 ? 65.008 -59.448 -42.551 1.00 41.78 274 ALA A CA 1
ATOM 2070 C C . ALA A 1 274 ? 64.565 -58.274 -41.602 1.00 41.78 274 ALA A C 1
ATOM 2072 O O . ALA A 1 274 ? 65.343 -57.326 -41.494 1.00 41.78 274 ALA A O 1
ATOM 2073 N N . PRO A 1 275 ? 63.451 -58.313 -40.811 1.00 58.44 275 PRO A N 1
ATOM 2074 C CA . PRO A 1 275 ? 62.215 -59.126 -40.851 1.00 58.44 275 PRO A CA 1
ATOM 2075 C C . PRO A 1 275 ? 60.889 -58.293 -40.766 1.00 58.44 275 PRO A C 1
ATOM 2077 O O . PRO A 1 275 ? 60.923 -57.103 -40.459 1.00 58.44 275 PRO A O 1
ATOM 2080 N N . PRO A 1 276 ? 59.697 -58.906 -40.949 1.00 56.19 276 PRO A N 1
ATOM 2081 C CA . PRO A 1 276 ? 58.388 -58.301 -40.646 1.00 56.19 276 PRO A CA 1
ATOM 2082 C C . PRO A 1 276 ? 57.811 -58.729 -39.275 1.00 56.19 276 PRO A C 1
ATOM 2084 O O . PRO A 1 276 ? 58.166 -59.788 -38.757 1.00 56.19 276 PRO A O 1
ATOM 2087 N N . ILE A 1 277 ? 56.850 -57.968 -38.725 1.00 44.78 277 ILE A N 1
ATOM 2088 C CA . ILE A 1 277 ? 55.996 -58.379 -37.584 1.00 44.78 277 ILE A CA 1
ATOM 2089 C C . ILE A 1 277 ? 54.514 -58.084 -37.904 1.00 44.78 277 ILE A C 1
ATOM 2091 O O . ILE A 1 277 ? 54.202 -57.146 -38.633 1.00 44.78 277 ILE A O 1
ATOM 2095 N N . ALA A 1 278 ? 53.622 -58.946 -37.403 1.00 34.53 278 ALA A N 1
ATOM 2096 C CA . ALA A 1 278 ? 52.196 -59.067 -37.728 1.00 34.53 278 ALA A CA 1
ATOM 2097 C C . ALA A 1 278 ? 51.328 -57.793 -37.589 1.00 34.53 278 ALA A C 1
ATOM 2099 O O . ALA A 1 278 ? 51.575 -56.946 -36.735 1.00 34.53 278 ALA A O 1
ATOM 2100 N N . GLY A 1 279 ? 50.235 -57.731 -38.368 1.00 31.70 279 GLY A N 1
ATOM 2101 C CA . GLY A 1 279 ? 49.268 -56.621 -38.322 1.00 31.70 279 GLY A CA 1
ATOM 2102 C C . GLY A 1 279 ? 47.931 -56.837 -39.052 1.00 31.70 279 GLY A C 1
ATOM 2103 O O . GLY A 1 279 ? 47.285 -55.864 -39.427 1.00 31.70 279 GLY A O 1
ATOM 2104 N N . CYS A 1 280 ? 47.496 -58.078 -39.299 1.00 32.41 280 CYS A N 1
ATOM 2105 C CA . CYS A 1 280 ? 46.199 -58.337 -39.937 1.00 32.41 280 CYS A CA 1
ATOM 2106 C C . CYS A 1 280 ? 45.055 -58.312 -38.910 1.00 32.41 280 CYS A C 1
ATOM 2108 O O . CYS A 1 280 ? 45.027 -59.189 -38.054 1.00 32.41 280 CYS A O 1
ATOM 2110 N N . TYR A 1 281 ? 44.087 -57.396 -39.044 1.00 34.19 281 TYR A N 1
ATOM 2111 C CA . TYR A 1 281 ? 42.647 -57.716 -39.130 1.00 34.19 281 TYR A CA 1
ATOM 2112 C C . TYR A 1 281 ? 41.814 -56.478 -39.522 1.00 34.19 281 TYR A C 1
ATOM 2114 O O . TYR A 1 281 ? 42.259 -55.344 -39.357 1.00 34.19 281 TYR A O 1
ATOM 2122 N N . ALA A 1 282 ? 40.621 -56.707 -40.080 1.00 35.66 282 ALA A N 1
ATOM 2123 C CA . ALA A 1 282 ? 39.703 -55.670 -40.576 1.00 35.66 282 ALA A CA 1
ATOM 2124 C C . ALA A 1 282 ? 38.520 -55.423 -39.582 1.00 35.66 282 ALA A C 1
ATOM 2126 O O . ALA A 1 282 ? 38.674 -55.759 -38.407 1.00 35.66 282 ALA A O 1
ATOM 2127 N N . PRO A 1 283 ? 37.404 -54.736 -39.921 1.00 46.62 283 PRO A N 1
ATOM 2128 C CA . PRO A 1 283 ? 36.902 -53.639 -39.090 1.00 46.62 283 PRO A CA 1
ATOM 2129 C C . PRO A 1 283 ? 35.797 -54.032 -38.094 1.00 46.62 283 PRO A C 1
ATOM 2131 O O . PRO A 1 283 ? 34.924 -54.847 -38.389 1.00 46.62 283 PRO A O 1
ATOM 2134 N N . GLY A 1 284 ? 35.783 -53.373 -36.930 1.00 33.47 284 GLY A N 1
ATOM 2135 C CA . GLY A 1 284 ? 34.747 -53.542 -35.906 1.00 33.47 284 GLY A CA 1
ATOM 2136 C C . GLY A 1 284 ? 33.501 -52.688 -36.163 1.00 33.47 284 GLY A C 1
ATOM 2137 O O . GLY A 1 284 ? 33.545 -51.468 -36.027 1.00 33.47 284 GLY A O 1
ATOM 2138 N N . PHE A 1 285 ? 32.377 -53.333 -36.483 1.00 37.19 285 PHE A N 1
ATOM 2139 C CA . PHE A 1 285 ? 31.074 -52.690 -36.689 1.00 37.19 285 PHE A CA 1
ATOM 2140 C C . PHE A 1 285 ? 30.201 -52.830 -35.422 1.00 37.19 285 PHE A C 1
ATOM 2142 O O . PHE A 1 285 ? 29.590 -53.872 -35.198 1.00 37.19 285 PHE A O 1
ATOM 2149 N N . ALA A 1 286 ? 30.141 -51.791 -34.585 1.00 33.28 286 ALA A N 1
ATOM 2150 C CA . ALA A 1 286 ? 29.178 -51.633 -33.483 1.00 33.28 286 ALA A CA 1
ATOM 2151 C C . ALA A 1 286 ? 29.078 -50.127 -33.161 1.00 33.28 286 ALA A C 1
ATOM 2153 O O . ALA A 1 286 ? 30.098 -49.497 -32.907 1.00 33.28 286 ALA A O 1
ATOM 2154 N N . SER A 1 287 ? 27.951 -49.424 -33.297 1.00 32.34 287 SER A N 1
ATOM 2155 C CA . SER A 1 287 ? 26.566 -49.712 -32.884 1.00 32.34 287 SER A CA 1
ATOM 2156 C C . SER A 1 287 ? 26.383 -49.741 -31.362 1.00 32.34 287 SER A C 1
ATOM 2158 O O . SER A 1 287 ? 26.826 -50.666 -30.692 1.00 32.34 287 SER A O 1
ATOM 2160 N N . ALA A 1 288 ? 25.743 -48.674 -30.873 1.00 39.75 288 ALA A N 1
ATOM 2161 C CA . ALA A 1 288 ? 25.136 -48.421 -29.563 1.00 39.75 288 ALA A CA 1
ATOM 2162 C C . ALA A 1 288 ? 25.459 -49.340 -28.363 1.00 39.75 288 ALA A C 1
ATOM 2164 O O . ALA A 1 288 ? 25.066 -50.501 -28.334 1.00 39.75 288 ALA A O 1
ATOM 2165 N N . TYR A 1 289 ? 25.887 -48.720 -27.254 1.00 35.03 289 TYR A N 1
ATOM 2166 C CA . TYR A 1 289 ? 25.118 -48.829 -26.004 1.00 35.03 289 TYR A CA 1
ATOM 2167 C C . TYR A 1 289 ? 25.306 -47.599 -25.102 1.00 35.03 289 TYR A C 1
ATOM 2169 O O . TYR A 1 289 ? 26.426 -47.185 -24.813 1.00 35.03 289 TYR A O 1
ATOM 2177 N N . VAL A 1 290 ? 24.197 -47.030 -24.622 1.00 43.69 290 VAL A N 1
ATOM 2178 C CA . VAL A 1 290 ? 24.197 -46.025 -23.545 1.00 43.69 290 VAL A CA 1
ATOM 2179 C C . VAL A 1 290 ? 24.453 -46.735 -22.216 1.00 43.69 290 VAL A C 1
ATOM 2181 O O . VAL A 1 290 ? 23.837 -47.769 -21.953 1.00 43.69 290 VAL A O 1
ATOM 2184 N N . ARG A 1 291 ? 25.290 -46.170 -21.334 1.00 34.34 291 ARG A N 1
ATOM 2185 C CA . ARG A 1 291 ? 25.394 -46.648 -19.948 1.00 34.34 291 ARG A CA 1
ATOM 2186 C C . ARG A 1 291 ? 25.582 -45.499 -18.946 1.00 34.34 291 ARG A C 1
ATOM 2188 O O . ARG A 1 291 ? 26.545 -44.751 -19.084 1.00 34.34 291 ARG A O 1
ATOM 2195 N N . PRO A 1 292 ? 24.703 -45.357 -17.935 1.00 46.66 292 PRO A N 1
ATOM 2196 C CA . PRO A 1 292 ? 24.839 -44.338 -16.901 1.00 46.66 292 PRO A CA 1
ATOM 2197 C C . PRO A 1 292 ? 25.685 -44.822 -15.713 1.00 46.66 292 PRO A C 1
ATOM 2199 O O . PRO A 1 292 ? 25.571 -45.970 -15.280 1.00 46.66 292 PRO A O 1
ATOM 2202 N N . GLN A 1 293 ? 26.465 -43.908 -15.136 1.00 40.34 293 GLN A N 1
ATOM 2203 C CA . GLN A 1 293 ? 26.982 -43.956 -13.762 1.00 40.34 293 GLN A CA 1
ATOM 2204 C C . GLN A 1 293 ? 26.848 -42.522 -13.217 1.00 40.34 293 GLN A C 1
ATOM 2206 O O . GLN A 1 293 ? 27.313 -41.592 -13.863 1.00 40.34 293 GLN A O 1
ATOM 2211 N N . ALA A 1 294 ? 25.976 -42.247 -12.244 1.00 44.53 294 ALA A N 1
ATOM 2212 C CA . ALA A 1 294 ? 25.986 -42.628 -10.819 1.00 44.53 294 ALA A CA 1
ATOM 2213 C C . ALA A 1 294 ? 26.626 -41.506 -9.960 1.00 44.53 294 ALA A C 1
ATOM 2215 O O . ALA A 1 294 ? 27.591 -40.889 -10.404 1.00 44.53 294 ALA A O 1
ATOM 2216 N N . PRO A 1 295 ? 26.048 -41.159 -8.791 1.00 44.59 295 PRO A N 1
ATOM 2217 C CA . PRO A 1 295 ? 26.266 -39.850 -8.168 1.00 44.59 295 PRO A CA 1
ATOM 2218 C C . PRO A 1 295 ? 27.581 -39.715 -7.386 1.00 44.59 295 PRO A C 1
ATOM 2220 O O . PRO A 1 295 ? 28.138 -40.687 -6.878 1.00 44.59 295 PRO A O 1
ATOM 2223 N N . ILE A 1 296 ? 28.025 -38.464 -7.244 1.00 46.06 296 ILE A N 1
ATOM 2224 C CA . ILE A 1 296 ? 29.201 -38.059 -6.463 1.00 46.06 296 ILE A CA 1
ATOM 2225 C C . ILE A 1 296 ? 28.939 -38.300 -4.959 1.00 46.06 296 ILE A C 1
ATOM 2227 O O . ILE A 1 296 ? 27.911 -37.840 -4.455 1.00 46.06 296 ILE A O 1
ATOM 2231 N N . PRO A 1 297 ? 29.847 -38.963 -4.217 1.00 49.22 297 PRO A N 1
ATOM 2232 C CA . PRO A 1 297 ? 29.727 -39.109 -2.769 1.00 49.22 297 PRO A CA 1
ATOM 2233 C C . PRO A 1 297 ? 30.126 -37.821 -2.030 1.00 49.22 297 PRO A C 1
ATOM 2235 O O . PRO A 1 297 ? 31.153 -37.209 -2.328 1.00 49.22 297 PRO A O 1
ATOM 2238 N N . LEU A 1 298 ? 29.343 -37.438 -1.019 1.00 50.97 298 LEU A N 1
ATOM 2239 C CA . LEU A 1 298 ? 29.720 -36.397 -0.057 1.00 50.97 298 LEU A CA 1
ATOM 2240 C C . LEU A 1 298 ? 30.768 -36.934 0.943 1.00 50.97 298 LEU A C 1
ATOM 2242 O O . LEU A 1 298 ? 30.695 -38.107 1.319 1.00 50.97 298 LEU A O 1
ATOM 2246 N N . PRO A 1 299 ? 31.721 -36.104 1.411 1.00 52.75 299 PRO A N 1
ATOM 2247 C CA . PRO A 1 299 ? 32.695 -36.512 2.421 1.00 52.75 299 PRO A CA 1
ATOM 2248 C C . PRO A 1 299 ? 32.037 -36.704 3.805 1.00 52.75 299 PRO A C 1
ATOM 2250 O O . PRO A 1 299 ? 31.092 -35.986 4.142 1.00 52.75 299 PRO A O 1
ATOM 2253 N N . PRO A 1 300 ? 32.525 -37.647 4.634 1.00 45.84 300 PRO A N 1
ATOM 2254 C CA . PRO A 1 300 ? 31.922 -37.959 5.927 1.00 45.84 300 PRO A CA 1
ATOM 2255 C C . PRO A 1 300 ? 32.233 -36.906 7.000 1.00 45.84 300 PRO A C 1
ATOM 2257 O O . PRO A 1 300 ? 33.355 -36.412 7.114 1.00 45.84 300 PRO A O 1
ATOM 2260 N N . ALA A 1 301 ? 31.254 -36.629 7.862 1.00 43.62 301 ALA A N 1
ATOM 2261 C CA . ALA A 1 301 ? 31.457 -35.821 9.059 1.00 43.62 301 ALA A CA 1
ATOM 2262 C C . ALA A 1 301 ? 32.214 -36.632 10.128 1.00 43.62 301 ALA A C 1
ATOM 2264 O O . ALA A 1 301 ? 31.677 -37.569 10.717 1.00 43.62 301 ALA A O 1
ATOM 2265 N N . SER A 1 302 ? 33.476 -36.286 10.387 1.00 37.47 302 SER A N 1
ATOM 2266 C CA . SER A 1 302 ? 34.285 -36.868 11.469 1.00 37.47 302 SER A CA 1
ATOM 2267 C C . SER A 1 302 ? 35.315 -35.852 11.962 1.00 37.47 302 SER A C 1
ATOM 2269 O O . SER A 1 302 ? 36.447 -35.811 11.495 1.00 37.47 302 SER A O 1
ATOM 2271 N N . GLY A 1 303 ? 34.883 -34.999 12.895 1.00 32.00 303 GLY A N 1
ATOM 2272 C CA . GLY A 1 303 ? 35.662 -33.877 13.434 1.00 32.00 303 GLY A CA 1
ATOM 2273 C C . GLY A 1 303 ? 35.415 -33.616 14.923 1.00 32.00 303 GLY A C 1
ATOM 2274 O O . GLY A 1 303 ? 35.483 -32.472 15.361 1.00 32.00 303 GLY A O 1
ATOM 2275 N N . LEU A 1 304 ? 35.095 -34.655 15.704 1.00 35.59 304 LEU A N 1
ATOM 2276 C CA . LEU A 1 304 ? 34.887 -34.557 17.156 1.00 35.59 304 LEU A CA 1
ATOM 2277 C C . LEU A 1 304 ? 36.225 -34.458 17.913 1.00 35.59 304 LEU A C 1
ATOM 2279 O O . LEU A 1 304 ? 36.647 -35.385 18.600 1.00 35.59 304 LEU A O 1
ATOM 2283 N N . GLY A 1 305 ? 36.886 -33.308 17.785 1.00 31.75 305 GLY A N 1
ATOM 2284 C CA . GLY A 1 305 ? 37.909 -32.862 18.730 1.00 31.75 305 GLY A CA 1
ATOM 2285 C C . GLY A 1 305 ? 37.247 -32.244 19.963 1.00 31.75 305 GLY A C 1
ATOM 2286 O O . GLY A 1 305 ? 36.344 -31.420 19.829 1.00 31.75 305 GLY A O 1
ATOM 2287 N N . ALA A 1 306 ? 37.669 -32.641 21.164 1.00 42.88 306 ALA A N 1
ATOM 2288 C CA . ALA A 1 306 ? 37.046 -32.178 22.402 1.00 42.88 306 ALA A CA 1
ATOM 2289 C C . ALA A 1 306 ? 37.358 -30.696 22.687 1.00 42.88 306 ALA A C 1
ATOM 2291 O O . ALA A 1 306 ? 38.461 -30.346 23.101 1.00 42.88 306 ALA A O 1
ATOM 2292 N N . VAL A 1 307 ? 36.348 -29.841 22.523 1.00 33.94 307 VAL A N 1
ATOM 2293 C CA . VAL A 1 307 ? 36.287 -28.478 23.069 1.00 33.94 307 VAL A CA 1
ATOM 2294 C C . VAL A 1 307 ? 35.023 -28.396 23.931 1.00 33.94 307 VAL A C 1
ATOM 2296 O O . VAL A 1 307 ? 34.052 -29.106 23.670 1.00 33.94 307 VAL A O 1
ATOM 2299 N N . GLY A 1 308 ? 35.068 -27.613 25.013 1.00 34.59 308 GLY A N 1
ATOM 2300 C CA . GLY A 1 308 ? 34.059 -27.644 26.078 1.00 34.59 308 GLY A CA 1
ATOM 2301 C C . GLY A 1 308 ? 32.621 -27.392 25.611 1.00 34.59 308 GLY A C 1
ATOM 2302 O O . GLY A 1 308 ? 32.383 -26.742 24.595 1.00 34.59 308 GLY A O 1
ATOM 2303 N N . THR A 1 309 ? 31.660 -27.887 26.395 1.00 36.34 309 THR A N 1
ATOM 2304 C CA . THR A 1 309 ? 30.216 -27.740 26.161 1.00 36.34 309 THR A CA 1
ATOM 2305 C C . THR A 1 309 ? 29.787 -26.272 26.204 1.00 36.34 309 THR A C 1
ATOM 2307 O O . THR A 1 309 ? 29.375 -25.760 27.246 1.00 36.34 309 THR A O 1
ATOM 2310 N N . LEU A 1 310 ? 29.870 -25.595 25.060 1.00 36.09 310 LEU A N 1
ATOM 2311 C CA . LEU A 1 310 ? 29.170 -24.339 24.826 1.00 36.09 310 LEU A CA 1
ATOM 2312 C C . LEU A 1 310 ? 27.672 -24.641 24.829 1.00 36.09 310 LEU A C 1
ATOM 2314 O O . LEU A 1 310 ? 27.175 -25.357 23.959 1.00 36.09 310 LEU A O 1
ATOM 2318 N N . ASP A 1 311 ? 26.961 -24.110 25.821 1.00 42.16 311 ASP A N 1
ATOM 2319 C CA . ASP A 1 311 ? 25.507 -24.201 25.886 1.00 42.16 311 ASP A CA 1
ATOM 2320 C C . ASP A 1 311 ? 24.885 -23.306 24.805 1.00 42.16 311 ASP A C 1
ATOM 2322 O O . ASP A 1 311 ? 24.600 -22.124 25.008 1.00 42.16 311 ASP A O 1
ATOM 2326 N N . LEU A 1 312 ? 24.700 -23.892 23.622 1.00 36.81 312 LEU A N 1
ATOM 2327 C CA . LEU A 1 312 ? 24.088 -23.242 22.468 1.00 36.81 312 LEU A CA 1
ATOM 2328 C C . LEU A 1 312 ? 22.596 -22.931 22.679 1.00 36.81 312 LEU A C 1
ATOM 2330 O O . LEU A 1 312 ? 22.034 -22.176 21.886 1.00 36.81 312 LEU A O 1
ATOM 2334 N N . SER A 1 313 ? 21.949 -23.436 23.740 1.00 55.25 313 SER A N 1
ATOM 2335 C CA . SER A 1 313 ? 20.544 -23.109 24.011 1.00 55.25 313 SER A CA 1
ATOM 2336 C C . SER A 1 313 ? 20.359 -21.620 24.320 1.00 55.25 313 SER A C 1
ATOM 2338 O O . SER A 1 313 ? 19.415 -21.010 23.823 1.00 55.25 313 SER A O 1
ATOM 2340 N N . ALA A 1 314 ? 21.292 -21.003 25.053 1.00 51.88 314 ALA A N 1
ATOM 2341 C CA . ALA A 1 314 ? 21.224 -19.595 25.437 1.00 51.88 314 ALA A CA 1
ATOM 2342 C C . ALA A 1 314 ? 21.277 -18.604 24.248 1.00 51.88 314 ALA A C 1
ATOM 2344 O O . ALA A 1 314 ? 20.381 -17.757 24.174 1.00 51.88 314 ALA A O 1
ATOM 2345 N N . PRO A 1 315 ? 22.250 -18.671 23.307 1.00 52.84 315 PRO A N 1
ATOM 2346 C CA . PRO A 1 315 ? 22.269 -17.789 22.138 1.00 52.84 315 PRO A CA 1
ATOM 2347 C C . PRO A 1 315 ? 21.111 -18.068 21.169 1.00 52.84 315 PRO A C 1
ATOM 2349 O O . PRO A 1 315 ? 20.465 -17.120 20.724 1.00 52.84 315 PRO A O 1
ATOM 2352 N N . ILE A 1 316 ? 20.767 -19.337 20.909 1.00 55.34 316 ILE A N 1
ATOM 2353 C CA . ILE A 1 316 ? 19.633 -19.684 20.032 1.00 55.34 316 ILE A CA 1
ATOM 2354 C C . ILE A 1 316 ? 18.318 -19.148 20.625 1.00 55.34 316 ILE A C 1
ATOM 2356 O O . ILE A 1 316 ? 17.516 -18.538 19.921 1.00 55.34 316 ILE A O 1
ATOM 2360 N N . ALA A 1 317 ? 18.116 -19.268 21.941 1.00 60.47 317 ALA A N 1
ATOM 2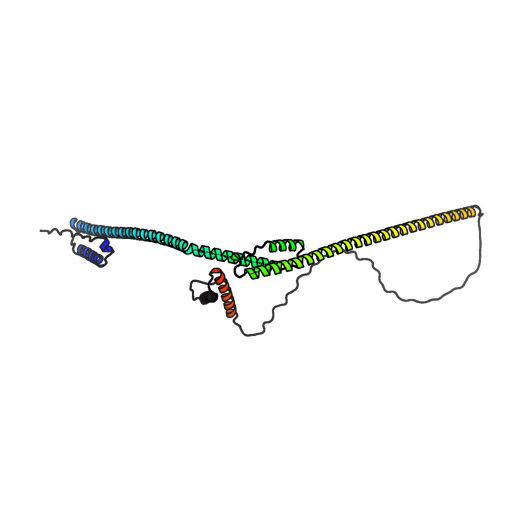361 C CA . ALA A 1 317 ? 16.953 -18.716 22.640 1.00 60.47 317 ALA A CA 1
ATOM 2362 C C . ALA A 1 317 ? 16.974 -17.180 22.804 1.00 60.47 317 ALA A C 1
ATOM 2364 O O . ALA A 1 317 ? 16.023 -16.625 23.367 1.00 60.47 317 ALA A O 1
ATOM 2365 N N . ALA A 1 318 ? 18.027 -16.489 22.351 1.00 62.50 318 ALA A N 1
ATOM 2366 C CA . ALA A 1 318 ? 18.073 -15.033 22.212 1.00 62.50 318 ALA A CA 1
ATOM 2367 C C . ALA A 1 318 ? 17.758 -14.605 20.767 1.00 62.50 318 ALA A C 1
ATOM 2369 O O . ALA A 1 318 ? 16.905 -13.745 20.560 1.00 62.50 318 ALA A O 1
ATOM 2370 N N . GLU A 1 319 ? 18.353 -15.264 19.770 1.00 65.75 319 GLU A N 1
ATOM 2371 C CA . GLU A 1 319 ? 18.098 -15.016 18.342 1.00 65.75 319 GLU A CA 1
ATOM 2372 C C . GLU A 1 319 ? 16.644 -15.340 17.946 1.00 65.75 319 GLU A C 1
ATOM 2374 O O . GLU A 1 319 ? 15.985 -14.559 17.252 1.00 65.75 319 GLU A O 1
ATOM 2379 N N . MET A 1 320 ? 16.083 -16.428 18.486 1.00 67.81 320 MET A N 1
ATOM 2380 C CA . MET A 1 320 ? 14.655 -16.753 18.367 1.00 67.81 320 MET A CA 1
ATOM 2381 C C . MET A 1 320 ? 13.763 -15.698 19.037 1.00 67.81 320 MET A C 1
ATOM 2383 O O . MET A 1 320 ? 12.708 -15.354 18.503 1.00 67.81 320 MET A O 1
ATOM 2387 N N . ALA A 1 321 ? 14.185 -15.143 20.179 1.00 67.75 321 ALA A N 1
ATOM 2388 C CA . ALA A 1 321 ? 13.423 -14.112 20.883 1.00 67.75 321 ALA A CA 1
ATOM 2389 C C . ALA A 1 321 ? 13.425 -12.774 20.122 1.00 67.75 321 ALA A C 1
ATOM 2391 O O . ALA A 1 321 ? 12.394 -12.103 20.056 1.00 67.75 321 ALA A O 1
ATOM 2392 N N . GLU A 1 322 ? 1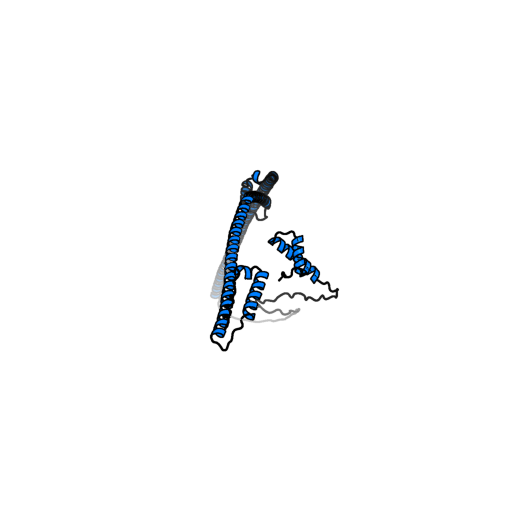4.543 -12.400 19.496 1.00 74.31 322 GLU A N 1
ATOM 2393 C CA . GLU A 1 322 ? 14.604 -11.207 18.651 1.00 74.31 322 GLU A CA 1
ATOM 2394 C C . GLU A 1 322 ? 13.820 -11.393 17.341 1.00 74.31 322 GLU A C 1
ATOM 2396 O O . GLU A 1 322 ? 13.092 -10.495 16.916 1.00 74.31 322 GLU A O 1
ATOM 2401 N N . THR A 1 323 ? 13.880 -12.585 16.741 1.00 76.12 323 THR A N 1
ATOM 2402 C CA . THR A 1 323 ? 13.088 -12.938 15.552 1.00 76.12 323 THR A CA 1
ATOM 2403 C C . THR A 1 323 ? 11.585 -12.860 15.837 1.00 76.12 323 THR A C 1
ATOM 2405 O O . THR A 1 323 ? 10.849 -12.209 15.092 1.00 76.12 323 THR A O 1
ATOM 2408 N N . ALA A 1 324 ? 11.127 -13.426 16.959 1.00 70.12 324 ALA A N 1
ATOM 2409 C CA . ALA A 1 324 ? 9.736 -13.319 17.397 1.00 70.12 324 ALA A CA 1
ATOM 2410 C C . ALA A 1 324 ? 9.334 -11.871 17.745 1.00 70.12 324 ALA A C 1
ATOM 2412 O O . ALA A 1 324 ? 8.227 -11.448 17.419 1.00 70.12 324 ALA A O 1
ATOM 2413 N N . ALA A 1 325 ? 10.229 -11.070 18.336 1.00 72.38 325 ALA A N 1
ATOM 2414 C CA . ALA A 1 325 ? 9.962 -9.656 18.609 1.00 72.38 325 ALA A CA 1
ATOM 2415 C C . ALA A 1 325 ? 9.780 -8.832 17.320 1.00 72.38 325 ALA A C 1
ATOM 2417 O O . ALA A 1 325 ? 8.888 -7.985 17.253 1.00 72.38 325 ALA A O 1
ATOM 2418 N N . ARG A 1 326 ? 10.578 -9.114 16.279 1.00 73.62 326 ARG A N 1
ATOM 2419 C CA . ARG A 1 326 ? 10.448 -8.504 14.943 1.00 73.62 326 ARG A CA 1
ATOM 2420 C C . ARG A 1 326 ? 9.164 -8.940 14.222 1.00 73.62 326 ARG A C 1
ATOM 2422 O O . ARG A 1 326 ? 8.620 -8.150 13.453 1.00 73.62 326 ARG A O 1
ATOM 2429 N N . ALA A 1 327 ? 8.661 -10.153 14.471 1.00 72.81 327 ALA A N 1
ATOM 2430 C CA . ALA A 1 327 ? 7.343 -10.584 13.997 1.00 72.81 327 ALA A CA 1
ATOM 2431 C C . ALA A 1 327 ? 6.217 -9.816 14.714 1.00 72.81 327 ALA A C 1
ATOM 2433 O O . ALA A 1 327 ? 5.426 -9.142 14.057 1.00 72.81 327 ALA A O 1
ATOM 2434 N N . LEU A 1 328 ? 6.224 -9.798 16.053 1.00 68.56 328 LEU A N 1
ATOM 2435 C CA . LEU A 1 328 ? 5.229 -9.093 16.874 1.00 68.56 328 LEU A CA 1
ATOM 2436 C C . LEU A 1 328 ? 5.154 -7.586 16.551 1.00 68.56 328 LEU A C 1
ATOM 2438 O O . LEU A 1 328 ? 4.078 -6.992 16.536 1.00 68.56 328 LEU A O 1
ATOM 2442 N N . GLN A 1 329 ? 6.295 -6.961 16.240 1.00 77.69 329 GLN A N 1
ATOM 2443 C CA . GLN A 1 329 ? 6.358 -5.561 15.811 1.00 77.69 329 GLN A CA 1
ATOM 2444 C C . GLN A 1 329 ? 5.580 -5.293 14.509 1.00 77.69 329 GLN A C 1
ATOM 2446 O O . GLN A 1 329 ? 5.001 -4.216 14.369 1.00 77.69 329 GLN A O 1
ATOM 2451 N N . ARG A 1 330 ? 5.552 -6.241 13.562 1.00 72.56 330 ARG A N 1
ATOM 2452 C CA . ARG A 1 330 ? 4.829 -6.089 12.284 1.00 72.56 330 ARG A CA 1
ATOM 2453 C C . ARG A 1 330 ? 3.315 -6.168 12.453 1.00 72.56 330 ARG A C 1
ATOM 2455 O O . ARG A 1 330 ? 2.602 -5.513 11.704 1.00 72.56 330 ARG A O 1
ATOM 2462 N N . GLU A 1 331 ? 2.842 -6.955 13.415 1.00 72.50 331 GLU A N 1
ATOM 2463 C CA . GLU A 1 331 ? 1.410 -7.174 13.651 1.00 72.50 331 GLU A CA 1
ATOM 2464 C C . GLU A 1 331 ? 0.797 -6.134 14.597 1.00 72.50 331 GLU A C 1
ATOM 2466 O O . GLU A 1 331 ? -0.336 -5.710 14.389 1.00 72.50 331 GLU A O 1
ATOM 2471 N N . VAL A 1 332 ? 1.539 -5.709 15.628 1.00 73.94 332 VAL A N 1
ATOM 2472 C CA . VAL A 1 332 ? 0.993 -4.900 16.738 1.00 73.94 332 VAL A CA 1
ATOM 2473 C C . VAL A 1 332 ? 1.598 -3.486 16.818 1.00 73.94 332 VAL A C 1
ATOM 2475 O O . VAL A 1 332 ? 1.207 -2.688 17.664 1.00 73.94 332 VAL A O 1
ATOM 2478 N N . GLY A 1 333 ? 2.562 -3.140 15.956 1.00 72.12 333 GLY A N 1
ATOM 2479 C CA . GLY A 1 333 ? 3.085 -1.770 15.803 1.00 72.12 333 GLY A CA 1
ATOM 2480 C C . GLY A 1 333 ? 3.887 -1.201 16.987 1.00 72.12 333 GLY A C 1
ATOM 2481 O O . GLY A 1 333 ? 4.312 -0.046 16.940 1.00 72.12 333 GLY A O 1
ATOM 2482 N N . PHE A 1 334 ? 4.115 -1.979 18.048 1.00 78.38 334 PHE A N 1
ATOM 2483 C CA . PHE A 1 334 ? 4.871 -1.540 19.224 1.00 78.38 334 PHE A CA 1
ATOM 2484 C C . PHE A 1 334 ? 6.380 -1.388 18.957 1.00 78.38 334 PHE A C 1
ATOM 2486 O O . PHE A 1 334 ? 6.956 -1.998 18.059 1.00 78.38 334 PHE A O 1
ATOM 2493 N N . SER A 1 335 ? 7.043 -0.577 19.790 1.00 80.44 335 SER A N 1
ATOM 2494 C CA . SER A 1 335 ? 8.500 -0.374 19.754 1.00 80.44 335 SER A CA 1
ATOM 2495 C C . SER A 1 335 ? 9.273 -1.700 19.913 1.00 80.44 335 SER A C 1
ATOM 2497 O O . SER A 1 335 ? 8.882 -2.510 20.761 1.00 80.44 335 SER A O 1
ATOM 2499 N N . PRO A 1 336 ? 10.407 -1.913 19.204 1.00 75.00 336 PRO A N 1
ATOM 2500 C CA . PRO A 1 336 ? 11.199 -3.147 19.289 1.00 75.00 336 PRO A CA 1
ATOM 2501 C C . PRO A 1 336 ? 11.531 -3.575 20.725 1.00 75.00 336 PRO A C 1
ATOM 2503 O O . PRO A 1 336 ? 11.424 -4.750 21.074 1.00 75.00 336 PRO A O 1
ATOM 2506 N N . ALA A 1 337 ? 11.870 -2.610 21.588 1.00 75.56 337 ALA A N 1
ATOM 2507 C CA . ALA A 1 337 ? 12.204 -2.860 22.990 1.00 75.56 337 ALA A CA 1
ATOM 2508 C C . ALA A 1 337 ? 10.997 -3.323 23.830 1.00 75.56 337 ALA A C 1
ATOM 2510 O O . ALA A 1 337 ? 11.174 -4.048 24.809 1.00 75.56 337 ALA A O 1
ATOM 2511 N N . ALA A 1 338 ? 9.773 -2.941 23.451 1.00 76.69 338 ALA A N 1
ATOM 2512 C CA . ALA A 1 338 ? 8.551 -3.438 24.080 1.00 76.69 338 ALA A CA 1
ATOM 2513 C C . ALA A 1 338 ? 8.242 -4.868 23.613 1.00 76.69 338 ALA A C 1
ATOM 2515 O O . ALA A 1 338 ? 8.016 -5.739 24.451 1.00 76.69 338 ALA A O 1
ATOM 2516 N N . CYS A 1 339 ? 8.327 -5.140 22.305 1.00 79.19 339 CYS A N 1
ATOM 2517 C CA . CYS A 1 339 ? 8.133 -6.481 21.747 1.00 79.19 339 CYS A CA 1
ATOM 2518 C C . CYS A 1 339 ? 9.124 -7.496 22.344 1.00 79.19 339 CYS A C 1
ATOM 2520 O O . CYS A 1 339 ? 8.709 -8.545 22.832 1.00 79.19 339 CYS A O 1
ATOM 2522 N N . LEU A 1 340 ? 10.417 -7.155 22.407 1.00 80.88 340 LEU A N 1
ATOM 2523 C CA . LEU A 1 340 ? 11.451 -8.014 22.998 1.00 80.88 340 LEU A CA 1
ATOM 2524 C C . LEU A 1 340 ? 11.207 -8.275 24.495 1.00 80.88 340 LEU A C 1
ATOM 2526 O O . LEU A 1 340 ? 11.432 -9.385 24.984 1.00 80.88 340 LEU A O 1
ATOM 2530 N N . ARG A 1 341 ? 10.691 -7.279 25.228 1.00 81.00 341 ARG A N 1
ATOM 2531 C CA . ARG A 1 341 ? 10.319 -7.416 26.643 1.00 81.00 341 ARG A CA 1
ATOM 2532 C C . ARG A 1 341 ? 9.087 -8.303 26.848 1.00 81.00 341 ARG A C 1
ATOM 2534 O O . ARG A 1 341 ? 9.050 -9.046 27.822 1.00 81.00 341 ARG A O 1
ATOM 2541 N N . VAL A 1 342 ? 8.109 -8.280 25.941 1.00 77.69 342 VAL A N 1
ATOM 2542 C CA . VAL A 1 342 ? 6.969 -9.217 25.973 1.00 77.69 342 VAL A CA 1
ATOM 2543 C C . VAL A 1 342 ? 7.442 -10.641 25.675 1.00 77.69 342 VAL A C 1
ATOM 2545 O O . VAL A 1 342 ? 7.171 -11.545 26.460 1.00 77.69 342 VAL A O 1
ATOM 2548 N N . VAL A 1 343 ? 8.215 -10.841 24.604 1.00 79.12 343 VAL A N 1
ATOM 2549 C CA . VAL A 1 343 ? 8.721 -12.168 24.209 1.00 79.12 343 VAL A CA 1
ATOM 2550 C C . VAL A 1 343 ? 9.595 -12.800 25.300 1.00 79.12 343 VAL A C 1
ATOM 2552 O O . VAL A 1 343 ? 9.442 -13.984 25.593 1.00 79.12 343 VAL A O 1
ATOM 2555 N N . THR A 1 344 ? 10.458 -12.025 25.964 1.00 79.62 344 THR A N 1
ATOM 2556 C CA . THR A 1 344 ? 11.258 -12.531 27.097 1.00 79.62 344 THR A CA 1
ATOM 2557 C C . THR A 1 344 ? 10.412 -12.851 28.333 1.00 79.62 344 THR A C 1
ATOM 2559 O O . THR A 1 344 ? 10.670 -13.859 28.982 1.00 79.62 344 THR A O 1
ATOM 2562 N N . LEU A 1 345 ? 9.355 -12.086 28.634 1.00 79.56 345 LEU A N 1
ATOM 2563 C CA . LEU A 1 345 ? 8.414 -12.426 29.714 1.00 79.56 345 LEU A CA 1
ATOM 2564 C C . LEU A 1 345 ? 7.609 -13.708 29.428 1.00 79.56 345 LEU A C 1
ATOM 2566 O O . LEU A 1 345 ? 7.342 -14.464 30.362 1.00 79.56 345 LEU A O 1
ATOM 2570 N N . ILE A 1 346 ? 7.263 -13.975 28.164 1.00 77.12 346 ILE A N 1
ATOM 2571 C CA . ILE A 1 346 ? 6.651 -15.244 27.730 1.00 77.12 346 ILE A CA 1
ATOM 2572 C C . ILE A 1 346 ? 7.658 -16.393 27.887 1.00 77.12 346 ILE A C 1
ATOM 2574 O O . ILE A 1 346 ? 7.349 -17.394 28.529 1.00 77.12 346 ILE A O 1
ATOM 2578 N N . ARG A 1 347 ? 8.884 -16.235 27.365 1.00 77.75 347 ARG A N 1
ATOM 2579 C CA . ARG A 1 347 ? 9.954 -17.250 27.438 1.00 77.75 347 ARG A CA 1
ATOM 2580 C C . ARG A 1 347 ? 10.311 -17.633 28.877 1.00 77.75 347 ARG A C 1
ATOM 2582 O O . ARG A 1 347 ? 10.542 -18.800 29.165 1.00 77.75 347 ARG A O 1
ATOM 2589 N N . ASP A 1 348 ? 10.323 -16.656 29.778 1.00 76.69 348 ASP A N 1
ATOM 2590 C CA . ASP A 1 348 ? 10.601 -16.851 31.202 1.00 76.69 348 ASP A CA 1
ATOM 2591 C C . ASP A 1 348 ? 9.382 -17.382 32.000 1.00 76.69 348 ASP A C 1
ATOM 2593 O O . ASP A 1 348 ? 9.431 -17.433 33.229 1.00 76.69 348 ASP A O 1
ATOM 2597 N N . GLY A 1 349 ? 8.263 -17.722 31.342 1.00 71.06 349 GLY A N 1
ATOM 2598 C CA . GLY A 1 349 ? 7.052 -18.264 31.977 1.00 71.06 349 GLY A CA 1
ATOM 2599 C C . GLY A 1 349 ? 6.270 -17.270 32.848 1.00 71.06 349 GLY A C 1
ATOM 2600 O O . GLY A 1 349 ? 5.383 -17.667 33.602 1.00 71.06 349 GLY A O 1
ATOM 2601 N N . LYS A 1 350 ? 6.576 -15.968 32.763 1.00 78.19 350 LYS A N 1
ATOM 2602 C CA . LYS A 1 350 ? 6.015 -14.912 33.632 1.00 78.19 350 LYS A CA 1
ATOM 2603 C C . LYS A 1 350 ? 4.621 -14.439 33.197 1.00 78.19 350 LYS A C 1
ATOM 2605 O O . LYS A 1 350 ? 4.008 -13.638 33.899 1.00 78.19 350 LYS A O 1
ATOM 2610 N N . ILE A 1 351 ? 4.113 -14.937 32.068 1.00 72.06 351 ILE A N 1
ATOM 2611 C CA . ILE A 1 351 ? 2.746 -14.713 31.580 1.00 72.06 351 ILE A CA 1
ATOM 2612 C C . ILE A 1 351 ? 2.055 -16.089 31.490 1.00 72.06 351 ILE A C 1
ATOM 2614 O O . ILE A 1 351 ? 2.243 -16.794 30.501 1.00 72.06 351 ILE A O 1
ATOM 2618 N N . PRO A 1 352 ? 1.274 -16.511 32.507 1.00 52.28 352 PRO A N 1
ATOM 2619 C CA . PRO A 1 352 ? 0.895 -17.918 32.732 1.00 52.28 352 PRO A CA 1
ATOM 2620 C C . PRO A 1 352 ? -0.218 -18.454 31.805 1.00 52.28 352 PRO A C 1
ATOM 2622 O O . PRO A 1 352 ? -0.961 -19.360 32.172 1.00 52.28 352 PRO A O 1
ATOM 2625 N N . HIS A 1 353 ? -0.375 -17.863 30.623 1.00 59.22 353 HIS A N 1
ATOM 2626 C CA . HIS A 1 353 ? -1.392 -18.199 29.621 1.00 59.22 353 HIS A CA 1
ATOM 2627 C C . HIS A 1 353 ? -0.911 -17.956 28.177 1.00 59.22 353 HIS A C 1
ATOM 2629 O O . HIS A 1 353 ? -1.716 -18.004 27.251 1.00 59.22 353 HIS A O 1
ATOM 2635 N N . LEU A 1 354 ? 0.387 -17.695 27.974 1.00 55.00 354 LEU A N 1
ATOM 2636 C CA . LEU A 1 354 ? 1.017 -17.632 26.656 1.00 55.00 354 LEU A CA 1
ATOM 2637 C C . LEU A 1 354 ? 2.229 -18.565 26.634 1.00 55.00 354 LEU A C 1
ATOM 2639 O O . LEU A 1 354 ? 3.122 -18.456 27.470 1.00 55.00 354 LEU A O 1
ATOM 2643 N N . THR A 1 355 ? 2.267 -19.451 25.646 1.00 53.88 355 THR A N 1
ATOM 2644 C CA . THR A 1 355 ? 3.397 -20.333 25.338 1.00 53.88 355 THR A CA 1
ATOM 2645 C C . THR A 1 355 ? 3.661 -20.252 23.844 1.00 53.88 355 THR A C 1
ATOM 2647 O O . THR A 1 355 ? 2.710 -20.298 23.065 1.00 53.88 355 THR A O 1
ATOM 2650 N N . PHE A 1 356 ? 4.926 -20.163 23.435 1.00 53.59 356 PHE A N 1
ATOM 2651 C CA . PHE A 1 356 ? 5.276 -20.414 22.036 1.00 53.59 356 PHE A CA 1
ATOM 2652 C C . PHE A 1 356 ? 4.998 -21.887 21.713 1.00 53.59 356 PHE A C 1
ATOM 2654 O O . PHE A 1 356 ? 5.400 -22.765 22.480 1.00 53.59 356 PHE A O 1
ATOM 2661 N N . GLY A 1 357 ? 4.298 -22.123 20.606 1.00 43.28 357 GLY A N 1
ATOM 2662 C CA . GLY A 1 357 ? 4.030 -23.434 20.010 1.00 43.28 357 GLY A CA 1
ATOM 2663 C C . GLY A 1 357 ? 4.408 -23.427 18.537 1.00 43.28 357 GLY A C 1
ATOM 2664 O O . GLY A 1 357 ? 4.443 -22.312 17.967 1.00 43.28 357 GLY A O 1
#

Organism: NCBI:txid1979269

Secondary structure (DSSP, 8-state):
-----PPPP-----TTHHHH-HHHHHHHHHHHHHHHHT----TTSHHHHHHHHHHHHHHHHHHHHHHHHHHHHHHHHHHHHHHHHHHHHHHHHHHHHHHHHHHHHHHHHHHHHHHHHHHHHHHHHHHHHHT---TT--HHHHHHHHHHHHH----HHHHGGGHHHHHHHHHHHHHHHHHHHHHHHHHHHHHHHHHHHHHHHHHHHHHHHHHHHHHHHHHHHHHHHHHHHHHHHHHHHHHHHHHHHHHHHTT-------------------------------------------PPPPPP-----------THHHHHHHHHHHHHHHHHHHH---HHHHHHHHHHHHTT-STT----

Radius of gyration: 63.93 Å; chains: 1; bounding box: 141×100×180 Å